Protein AF-A0A179FZ85-F1 (afdb_monomer)

Solvent-accessible surface area (backbone atoms only — not comparable to full-atom values): 11200 Å² total; per-residue (Å²): 140,85,85,83,85,78,87,80,83,86,79,84,79,81,78,81,75,78,80,78,65,62,75,48,80,59,67,32,70,83,67,52,29,78,82,39,88,80,53,52,82,44,50,29,25,47,40,88,68,80,71,27,72,67,47,74,66,53,50,49,44,67,76,33,40,83,74,75,82,53,60,44,70,66,57,93,76,51,34,76,43,81,46,59,70,52,31,30,39,33,50,55,71,56,96,89,46,74,75,75,80,48,51,29,39,39,35,32,6,55,33,68,74,47,39,64,95,34,44,34,37,33,40,30,55,61,39,36,30,59,25,28,37,23,47,86,57,55,21,27,10,37,34,32,34,39,66,55,78,60,86,66,55,50,34,36,41,30,8,59,35,60,62,40,36,43,54,67,67,49,80,46,59,39,94,58,43,60,32,66,45,62,50,96,51,100,70,28,30,17,11,32,37,42,37,25,80,116

Nearest PDB structures (foldseek):
  3rj2-assembly1_X  TM=6.319E-01  e=7.151E-01  Singapore grouper iridovirus
  2j1r-assembly1_A  TM=3.852E-01  e=6.351E-01  Streptococcus pneumoniae TIGR4
  6tr3-assembly1_A  TM=3.672E-01  e=4.193E-01  Mediterraneibacter gnavus E1
  6tr4-assembly2_B  TM=2.903E-01  e=3.510E-01  Mediterraneibacter gnavus E1

Organism: NCBI:txid1380566

Structure (mmCIF, N/CA/C/O backbone):
data_AF-A0A179FZ85-F1
#
_entry.id   AF-A0A179FZ85-F1
#
loop_
_atom_site.group_PDB
_atom_site.id
_atom_site.type_symbol
_atom_site.label_atom_id
_atom_site.label_alt_id
_atom_site.label_comp_id
_atom_site.label_asym_id
_atom_site.label_entity_id
_atom_site.label_seq_id
_atom_site.pdbx_PDB_ins_code
_atom_site.Cartn_x
_atom_site.Cartn_y
_atom_site.Cartn_z
_atom_site.occupancy
_atom_site.B_iso_or_equiv
_atom_site.auth_seq_id
_atom_site.auth_comp_id
_atom_site.auth_asym_id
_atom_site.auth_atom_id
_atom_site.pdbx_PDB_model_num
ATOM 1 N N . MET A 1 1 ? 15.371 -4.773 66.668 1.00 41.12 1 MET A N 1
ATOM 2 C CA . MET A 1 1 ? 15.028 -5.514 65.437 1.00 41.12 1 MET A CA 1
ATOM 3 C C . MET A 1 1 ? 14.069 -4.645 64.642 1.00 41.12 1 MET A C 1
ATOM 5 O O . MET A 1 1 ? 12.912 -4.543 65.017 1.00 41.12 1 MET A O 1
ATOM 9 N N . ALA A 1 2 ? 14.579 -3.919 63.648 1.00 35.16 2 ALA A N 1
ATOM 10 C CA . ALA A 1 2 ? 13.798 -3.026 62.795 1.00 35.16 2 ALA A CA 1
ATOM 11 C C . ALA A 1 2 ? 13.816 -3.613 61.380 1.00 35.16 2 ALA A C 1
ATOM 13 O O . ALA A 1 2 ? 14.887 -3.744 60.791 1.00 35.16 2 ALA A O 1
ATOM 14 N N . ASN A 1 3 ? 12.651 -4.026 60.879 1.00 38.25 3 ASN A N 1
ATOM 15 C CA . ASN A 1 3 ? 12.510 -4.578 59.536 1.00 38.25 3 ASN A CA 1
ATOM 16 C C . ASN A 1 3 ? 12.285 -3.446 58.530 1.00 38.25 3 ASN A C 1
ATOM 18 O O . ASN A 1 3 ? 11.336 -2.672 58.638 1.00 38.25 3 ASN A O 1
ATOM 22 N N . TYR A 1 4 ? 13.194 -3.378 57.561 1.00 39.53 4 TYR A N 1
ATOM 23 C CA . TYR A 1 4 ? 13.153 -2.524 56.381 1.00 39.53 4 TYR A CA 1
ATOM 24 C C . TYR A 1 4 ? 11.995 -2.945 55.459 1.00 39.53 4 TYR A C 1
ATOM 26 O O . TYR A 1 4 ? 11.977 -4.066 54.956 1.00 39.53 4 TYR A O 1
ATOM 34 N N . MET A 1 5 ? 11.050 -2.037 55.193 1.00 36.88 5 MET A N 1
ATOM 35 C CA . MET A 1 5 ? 10.133 -2.147 54.053 1.00 36.88 5 MET A CA 1
ATOM 36 C C . MET A 1 5 ? 10.845 -1.619 52.807 1.00 36.88 5 MET A C 1
ATOM 38 O O . MET A 1 5 ? 11.130 -0.424 52.705 1.00 36.88 5 MET A O 1
ATOM 42 N N . GLN A 1 6 ? 11.134 -2.507 51.857 1.00 41.22 6 GLN A N 1
ATOM 43 C CA . GLN A 1 6 ? 11.748 -2.156 50.583 1.00 41.22 6 GLN A CA 1
ATOM 44 C C . GLN A 1 6 ? 10.691 -2.153 49.471 1.00 41.22 6 GLN A C 1
ATOM 46 O O . GLN A 1 6 ? 9.958 -3.117 49.263 1.00 41.22 6 GLN A O 1
ATOM 51 N N . LYS A 1 7 ? 10.617 -0.994 48.811 1.00 45.69 7 LYS A N 1
ATOM 52 C CA . LYS A 1 7 ? 9.781 -0.619 47.667 1.00 45.69 7 LYS A CA 1
ATOM 53 C C . LYS A 1 7 ? 9.894 -1.619 46.511 1.00 45.69 7 LYS A C 1
ATOM 55 O O . LYS A 1 7 ? 11.008 -1.915 46.093 1.00 45.69 7 LYS A O 1
ATOM 60 N N . TYR A 1 8 ? 8.767 -1.967 45.893 1.00 42.72 8 TYR A N 1
ATOM 61 C CA . TYR A 1 8 ? 8.738 -2.431 44.504 1.00 42.72 8 TYR A CA 1
ATOM 62 C C . TYR A 1 8 ? 7.721 -1.603 43.722 1.00 42.72 8 TYR A C 1
ATOM 64 O O . TYR A 1 8 ? 6.512 -1.736 43.891 1.00 42.72 8 TYR A O 1
ATOM 72 N N . GLY A 1 9 ? 8.251 -0.680 42.917 1.00 36.28 9 GLY A N 1
ATOM 73 C CA . GLY A 1 9 ? 7.499 0.051 41.909 1.00 36.28 9 GLY A CA 1
ATOM 74 C C . GLY A 1 9 ? 7.186 -0.875 40.739 1.00 36.28 9 GLY A C 1
ATOM 75 O O . GLY A 1 9 ? 8.071 -1.543 40.208 1.00 36.28 9 GLY A O 1
ATOM 76 N N . LEU A 1 10 ? 5.911 -0.916 40.377 1.00 37.34 10 LEU A N 1
ATOM 77 C CA . LEU A 1 10 ? 5.365 -1.671 39.261 1.00 37.34 10 LEU A CA 1
ATOM 78 C C . LEU A 1 10 ? 5.832 -1.019 37.944 1.00 37.34 10 LEU A C 1
ATOM 80 O O . LEU A 1 10 ? 5.332 0.039 37.567 1.00 37.34 10 LEU A O 1
ATOM 84 N N . ILE A 1 11 ? 6.808 -1.613 37.253 1.00 41.78 11 ILE A N 1
ATOM 85 C CA . ILE A 1 11 ? 7.161 -1.222 35.880 1.00 41.78 11 ILE A CA 1
ATOM 86 C C . ILE A 1 11 ? 6.271 -2.037 34.941 1.00 41.78 11 ILE A C 1
ATOM 88 O O . ILE A 1 11 ? 6.479 -3.233 34.742 1.00 41.78 11 ILE A O 1
ATOM 92 N N . LEU A 1 12 ? 5.248 -1.381 34.392 1.00 36.47 12 LEU A N 1
ATOM 93 C CA . LEU A 1 12 ? 4.370 -1.927 33.364 1.00 36.47 12 LEU A CA 1
ATOM 94 C C . LEU A 1 12 ? 5.125 -1.921 32.022 1.00 36.47 12 LEU A C 1
ATOM 96 O O . LEU A 1 12 ? 5.192 -0.903 31.337 1.00 36.47 12 LEU A O 1
ATOM 100 N N . LEU A 1 13 ? 5.739 -3.048 31.663 1.00 38.44 13 LEU A N 1
ATOM 101 C CA . LEU A 1 13 ? 6.318 -3.264 30.336 1.00 38.44 13 LEU A CA 1
ATOM 102 C C . LEU A 1 13 ? 5.185 -3.541 29.338 1.00 38.44 13 LEU A C 1
ATOM 104 O O . LEU A 1 13 ? 4.667 -4.653 29.255 1.00 38.44 13 LEU A O 1
ATOM 108 N N . LEU A 1 14 ? 4.796 -2.513 28.582 1.00 37.91 14 LEU A N 1
ATOM 109 C CA . LEU A 1 14 ? 3.994 -2.647 27.365 1.00 37.91 14 LEU A CA 1
ATOM 110 C C . LEU A 1 14 ? 4.828 -3.386 26.311 1.00 37.91 14 LEU A C 1
ATOM 112 O O . LEU A 1 14 ? 5.624 -2.785 25.590 1.00 37.91 14 LEU A O 1
ATOM 116 N N . PHE A 1 15 ? 4.657 -4.704 26.229 1.00 34.84 15 PHE A N 1
ATOM 117 C CA . PHE A 1 15 ? 5.137 -5.489 25.098 1.00 34.84 15 PHE A CA 1
ATOM 118 C C . PHE A 1 15 ? 4.280 -5.151 23.874 1.00 34.84 15 PHE A C 1
ATOM 120 O O . PHE A 1 15 ? 3.217 -5.731 23.664 1.00 34.84 15 PHE A O 1
ATOM 127 N N . ILE A 1 16 ? 4.744 -4.201 23.059 1.00 40.25 16 ILE A N 1
ATOM 128 C CA . ILE A 1 16 ? 4.294 -4.080 21.670 1.00 40.25 16 ILE A CA 1
ATOM 129 C C . ILE A 1 16 ? 4.863 -5.303 20.952 1.00 40.25 16 ILE A C 1
ATOM 131 O O . ILE A 1 16 ? 6.022 -5.321 20.540 1.00 40.25 16 ILE A O 1
ATOM 135 N N . THR A 1 17 ? 4.077 -6.372 20.886 1.00 43.31 17 THR A N 1
ATOM 136 C CA . THR A 1 17 ? 4.420 -7.560 20.111 1.00 43.31 17 THR A 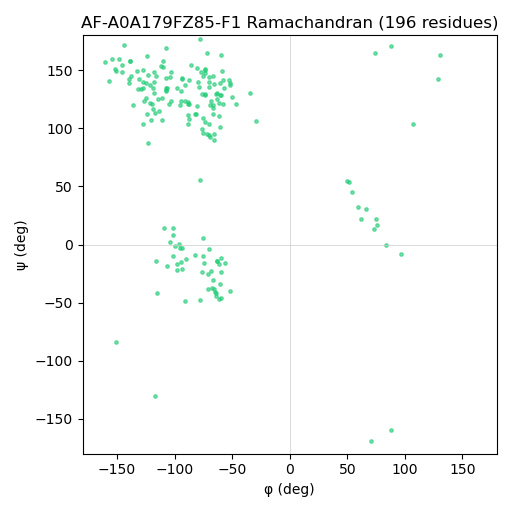CA 1
ATOM 137 C C . THR A 1 17 ? 4.286 -7.200 18.636 1.00 43.31 17 THR A C 1
ATOM 139 O O . THR A 1 17 ? 3.205 -7.211 18.057 1.00 43.31 17 THR A O 1
ATOM 142 N N . GLY A 1 18 ? 5.405 -6.820 18.018 1.00 41.16 18 GLY A N 1
ATOM 143 C CA . GLY A 1 18 ? 5.515 -6.850 16.566 1.00 41.16 18 GLY A CA 1
ATOM 144 C C . GLY A 1 18 ? 5.333 -8.297 16.123 1.00 41.16 18 GLY A C 1
ATOM 145 O O . GLY A 1 18 ? 6.163 -9.148 16.447 1.00 41.16 18 GLY A O 1
ATOM 146 N N . VAL A 1 19 ? 4.220 -8.597 15.457 1.00 46.53 19 VAL A N 1
ATOM 147 C CA . VAL A 1 19 ? 4.010 -9.908 14.842 1.00 46.53 19 VAL A CA 1
ATOM 148 C C . VAL A 1 19 ? 4.895 -9.955 13.604 1.00 46.53 19 VAL A C 1
ATOM 150 O O . VAL A 1 19 ? 4.615 -9.303 12.601 1.00 46.53 19 VAL A O 1
ATOM 153 N N . TRP A 1 20 ? 5.993 -10.697 13.695 1.00 42.66 20 TRP A N 1
ATOM 154 C CA . TRP A 1 20 ? 6.845 -10.983 12.551 1.00 42.66 20 TRP A CA 1
ATOM 155 C C . TRP A 1 20 ? 6.132 -12.026 11.690 1.00 42.66 20 TRP A C 1
ATOM 157 O O . TRP A 1 20 ? 5.984 -13.176 12.102 1.00 42.66 20 TRP A O 1
ATOM 167 N N . ALA A 1 21 ? 5.639 -11.616 10.523 1.00 47.38 21 ALA A N 1
ATOM 168 C CA . ALA A 1 21 ? 5.071 -12.542 9.552 1.00 47.38 21 ALA A CA 1
ATOM 169 C C . ALA A 1 21 ? 6.165 -13.512 9.072 1.00 47.38 21 ALA A C 1
ATOM 171 O O . ALA A 1 21 ? 7.267 -13.090 8.714 1.00 47.38 21 ALA A O 1
ATOM 172 N N . VAL A 1 22 ? 5.881 -14.815 9.090 1.00 45.59 22 VAL A N 1
ATOM 173 C CA . VAL A 1 22 ? 6.809 -15.836 8.593 1.00 45.59 22 VAL A CA 1
ATOM 174 C C . VAL A 1 22 ? 6.684 -15.888 7.071 1.00 45.59 22 VAL A C 1
ATOM 176 O O . VAL A 1 22 ? 5.614 -16.171 6.535 1.00 45.59 22 VAL A O 1
ATOM 179 N N . ALA A 1 23 ? 7.780 -15.607 6.364 1.00 46.56 23 ALA A N 1
ATOM 180 C CA . ALA A 1 23 ? 7.828 -15.724 4.911 1.00 46.56 23 ALA A CA 1
ATOM 181 C C . ALA A 1 23 ? 7.705 -17.200 4.502 1.00 46.56 23 ALA A C 1
ATOM 183 O O . ALA A 1 23 ? 8.559 -18.019 4.841 1.00 46.56 23 ALA A O 1
ATOM 184 N N . VAL A 1 24 ? 6.641 -17.542 3.776 1.00 48.56 24 VAL A N 1
ATOM 185 C CA . VAL A 1 24 ? 6.437 -18.867 3.181 1.00 48.56 24 VAL A CA 1
ATOM 186 C C . VAL A 1 24 ? 6.242 -18.659 1.692 1.00 48.56 24 VAL A C 1
ATOM 188 O O . VAL A 1 24 ? 5.224 -18.115 1.278 1.00 48.56 24 VAL A O 1
ATOM 191 N N . THR A 1 25 ? 7.197 -19.111 0.882 1.00 51.94 25 THR A N 1
ATOM 192 C CA . THR A 1 25 ? 7.094 -19.024 -0.576 1.00 51.94 25 THR A CA 1
ATOM 193 C C . THR A 1 25 ? 5.960 -19.925 -1.073 1.00 51.94 25 THR A C 1
ATOM 195 O O . THR A 1 25 ? 6.049 -21.148 -0.987 1.00 51.94 25 THR A O 1
ATOM 198 N N . ILE A 1 26 ? 4.890 -19.319 -1.588 1.00 52.78 26 ILE A N 1
ATOM 199 C CA . ILE A 1 26 ? 3.778 -19.995 -2.273 1.00 52.78 26 ILE A CA 1
ATOM 200 C C . ILE A 1 26 ? 3.948 -19.761 -3.779 1.00 52.78 26 ILE A C 1
ATOM 202 O O . ILE A 1 26 ? 4.378 -18.669 -4.160 1.00 52.78 26 ILE A O 1
ATOM 206 N N . PRO A 1 27 ? 3.610 -20.722 -4.654 1.00 51.94 27 PRO A N 1
ATOM 207 C CA . PRO A 1 27 ? 3.606 -20.475 -6.090 1.00 51.94 27 PRO A CA 1
ATOM 208 C C . PRO A 1 27 ? 2.618 -19.357 -6.489 1.00 51.94 27 PRO A C 1
ATOM 210 O O . PRO A 1 27 ? 1.497 -19.255 -5.988 1.00 51.94 27 PRO A O 1
ATOM 213 N N . SER A 1 28 ? 3.053 -18.505 -7.419 1.00 52.53 28 SER A N 1
ATOM 214 C CA . SER A 1 28 ? 2.382 -17.268 -7.859 1.00 52.53 28 SER A CA 1
ATOM 215 C C . SER A 1 28 ? 0.976 -17.468 -8.444 1.00 52.53 28 SER A C 1
ATOM 217 O O . SER A 1 28 ? 0.139 -16.565 -8.397 1.00 52.53 28 SER A O 1
ATOM 219 N N . ASN A 1 29 ? 0.681 -18.664 -8.951 1.00 52.03 29 ASN A N 1
ATOM 220 C CA . ASN A 1 29 ? -0.636 -19.047 -9.459 1.00 52.03 29 ASN A CA 1
ATOM 221 C C . ASN A 1 29 ? -1.692 -19.221 -8.348 1.00 52.03 29 ASN A C 1
ATOM 223 O O . ASN A 1 29 ? -2.881 -19.053 -8.611 1.00 52.03 29 ASN A O 1
ATOM 227 N N . GLU A 1 30 ? -1.297 -19.523 -7.108 1.00 50.47 30 GLU A N 1
ATOM 228 C CA . GLU A 1 30 ? -2.241 -19.698 -5.993 1.00 50.47 30 GLU A CA 1
ATOM 229 C C . GLU A 1 30 ? -2.785 -18.368 -5.454 1.00 50.47 30 GLU A C 1
ATOM 231 O O . GLU A 1 30 ? -3.894 -18.331 -4.910 1.00 50.47 30 GLU A O 1
ATOM 236 N N . VAL A 1 31 ? -2.032 -17.286 -5.670 1.00 53.06 31 VAL A N 1
ATOM 237 C CA . VAL A 1 31 ? -2.363 -15.896 -5.314 1.00 53.06 31 VAL A CA 1
ATOM 238 C C . VAL A 1 31 ? -2.793 -15.053 -6.521 1.00 53.06 31 VAL A C 1
ATOM 240 O O . VAL A 1 31 ? -3.109 -13.874 -6.372 1.00 53.06 31 VAL A O 1
ATOM 243 N N . GLY A 1 32 ? -2.858 -15.652 -7.716 1.00 56.09 32 GLY A N 1
ATOM 244 C CA . GLY A 1 32 ? -3.381 -14.975 -8.901 1.00 56.09 32 GLY A CA 1
ATOM 245 C C . GLY A 1 32 ? -2.463 -13.945 -9.536 1.00 56.09 32 GLY A C 1
ATOM 246 O O . GLY A 1 32 ? -2.947 -13.030 -10.207 1.00 56.09 32 GLY A O 1
ATOM 247 N N . LEU A 1 33 ? -1.164 -14.065 -9.267 1.00 61.09 33 LEU A N 1
ATOM 248 C CA . LEU A 1 33 ? -0.128 -13.175 -9.775 1.00 61.09 33 LEU A CA 1
ATOM 249 C C . LEU A 1 33 ? 0.316 -13.531 -11.192 1.00 61.09 33 LEU A C 1
ATOM 251 O O . LEU A 1 33 ? 0.997 -12.738 -11.823 1.00 61.09 33 LEU A O 1
ATOM 255 N N . ASP A 1 34 ? -0.123 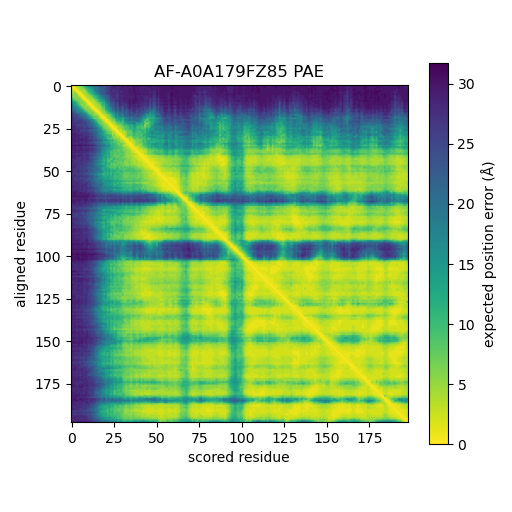-14.676 -11.717 1.00 56.47 34 ASP A N 1
ATOM 256 C CA . ASP A 1 34 ? 0.056 -15.106 -13.111 1.00 56.47 34 ASP A CA 1
ATOM 257 C C . ASP A 1 34 ? -0.503 -14.101 -14.133 1.00 56.47 34 ASP A C 1
ATOM 259 O O . ASP A 1 34 ? -0.188 -14.155 -15.320 1.00 56.47 34 ASP A O 1
ATOM 263 N N . LYS A 1 35 ? -1.347 -13.175 -13.669 1.00 55.94 35 LYS A N 1
ATOM 264 C CA . LYS A 1 35 ? -1.922 -12.087 -14.462 1.00 55.94 35 LYS A CA 1
ATOM 265 C C . LYS A 1 35 ? -1.156 -10.768 -14.330 1.00 55.9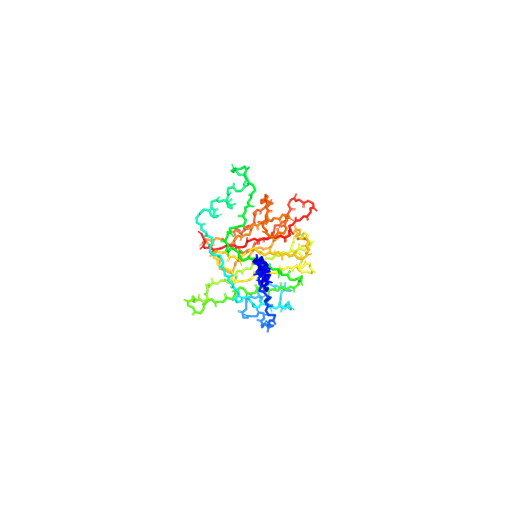4 35 LYS A C 1
ATOM 267 O O . LYS A 1 35 ? -1.563 -9.789 -14.955 1.00 55.94 35 LYS A O 1
ATOM 272 N N . PHE A 1 36 ? -0.077 -10.739 -13.545 1.00 62.81 36 PHE A N 1
ATOM 273 C CA . PHE A 1 36 ? 0.750 -9.564 -13.268 1.00 62.81 36 PHE A CA 1
ATOM 274 C C . PHE A 1 36 ? 2.208 -9.847 -13.642 1.00 62.81 36 PHE A C 1
ATOM 276 O O . PHE A 1 36 ? 2.990 -10.254 -12.778 1.00 62.81 36 PHE A O 1
ATOM 283 N N . PRO A 1 37 ? 2.572 -9.600 -14.918 1.00 61.22 37 PRO A N 1
ATOM 284 C CA . PRO A 1 37 ? 3.911 -9.858 -15.426 1.00 61.22 37 PRO A CA 1
ATOM 285 C C . PRO A 1 37 ? 4.983 -9.255 -14.519 1.00 61.22 37 PRO A C 1
ATOM 287 O O . PRO A 1 37 ? 4.938 -8.070 -14.201 1.00 61.22 37 PRO A O 1
ATOM 290 N N . GLY A 1 38 ? 5.943 -10.075 -14.107 1.00 66.75 38 GLY A N 1
ATOM 291 C CA . GLY A 1 38 ? 7.088 -9.711 -13.278 1.00 66.75 38 GLY A CA 1
ATOM 292 C C . GLY A 1 38 ? 6.844 -9.686 -11.765 1.00 66.75 38 GLY A C 1
ATOM 293 O O . GLY A 1 38 ? 7.790 -9.448 -11.015 1.00 66.75 38 GLY A O 1
ATOM 294 N N . MET A 1 39 ? 5.628 -9.980 -11.291 1.00 69.94 39 MET A N 1
ATOM 295 C CA . MET A 1 39 ? 5.376 -10.251 -9.867 1.00 69.94 39 MET A CA 1
ATOM 296 C C . MET A 1 39 ? 5.510 -11.739 -9.516 1.00 69.94 39 MET A C 1
ATOM 298 O O . MET A 1 39 ? 5.572 -12.090 -8.339 1.00 69.94 39 MET A O 1
ATOM 302 N N . GLU A 1 40 ? 5.582 -12.630 -10.508 1.00 70.38 40 GLU A N 1
ATOM 303 C CA . GLU A 1 40 ? 5.537 -14.081 -10.300 1.00 70.38 40 GLU A CA 1
ATOM 304 C C . GLU A 1 40 ? 6.779 -14.634 -9.596 1.00 70.38 40 GLU A C 1
ATOM 306 O O . GLU A 1 40 ? 6.720 -15.714 -9.011 1.00 70.38 40 GLU A O 1
ATOM 311 N N . SER A 1 41 ? 7.900 -13.913 -9.662 1.00 70.62 41 SER A N 1
ATOM 312 C CA . SER A 1 41 ? 9.170 -14.297 -9.041 1.00 70.62 41 SER A CA 1
ATOM 313 C C . SER A 1 41 ? 9.377 -13.715 -7.643 1.00 70.62 41 SER A C 1
ATOM 315 O O . SER A 1 41 ? 10.414 -13.974 -7.031 1.00 70.62 41 SER A O 1
ATOM 317 N N . LEU A 1 42 ? 8.450 -12.890 -7.147 1.00 74.25 42 LEU A N 1
ATOM 318 C CA . LEU A 1 42 ? 8.616 -12.235 -5.855 1.00 74.25 42 LEU A CA 1
ATOM 319 C C . LEU A 1 42 ? 8.275 -13.195 -4.703 1.00 74.25 42 LEU A C 1
ATOM 321 O O . LEU A 1 42 ? 7.301 -13.947 -4.791 1.00 74.25 42 LEU A O 1
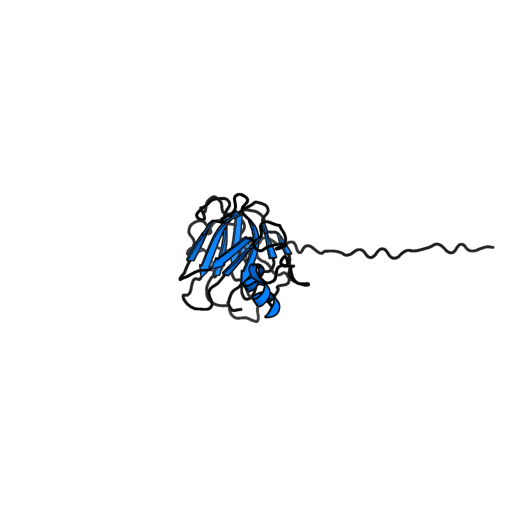ATO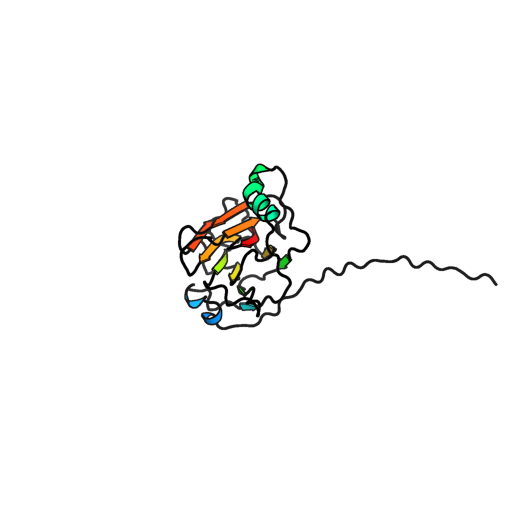M 325 N N . PRO A 1 43 ? 9.045 -13.171 -3.602 1.00 80.81 43 PRO A N 1
ATOM 326 C CA . PRO A 1 43 ? 8.717 -13.929 -2.404 1.00 80.81 43 PRO A CA 1
ATOM 327 C C . PRO A 1 43 ? 7.352 -13.511 -1.845 1.00 80.81 43 PRO A C 1
ATOM 329 O O . PRO A 1 43 ? 7.085 -12.331 -1.605 1.00 80.81 43 PRO A O 1
ATOM 332 N N . VAL A 1 44 ? 6.502 -14.509 -1.607 1.00 80.38 44 VAL A N 1
ATOM 333 C CA . VAL A 1 44 ? 5.214 -14.341 -0.931 1.00 80.38 44 VAL A CA 1
ATOM 334 C C . VAL A 1 44 ? 5.400 -14.555 0.573 1.00 80.38 44 VAL A C 1
ATOM 336 O O . VAL A 1 44 ? 6.106 -15.464 1.007 1.00 80.38 44 VAL A O 1
ATOM 339 N N . ILE A 1 45 ? 4.768 -13.706 1.376 1.00 82.00 45 ILE A N 1
ATOM 340 C CA . ILE A 1 45 ? 4.716 -13.767 2.834 1.00 82.00 45 ILE A CA 1
ATOM 341 C C . ILE A 1 45 ? 3.249 -13.906 3.225 1.00 82.00 45 ILE A C 1
ATOM 343 O O . ILE A 1 45 ? 2.447 -13.029 2.911 1.00 82.00 45 ILE A O 1
ATOM 347 N N . LYS A 1 46 ? 2.897 -14.984 3.931 1.00 81.88 46 LYS A N 1
ATOM 348 C CA . LYS A 1 46 ? 1.555 -15.131 4.504 1.00 81.88 46 LYS A CA 1
ATOM 349 C C . LYS A 1 46 ? 1.435 -14.303 5.776 1.00 81.88 46 LYS A C 1
ATOM 351 O O . LYS A 1 46 ? 2.324 -14.336 6.627 1.00 81.88 46 LYS A O 1
ATOM 356 N N . TYR A 1 47 ? 0.323 -13.594 5.917 1.00 80.75 47 TYR A N 1
ATOM 357 C CA . TYR A 1 47 ? -0.011 -12.859 7.127 1.00 80.75 47 TYR A CA 1
ATOM 358 C C . TYR A 1 47 ? -1.196 -13.496 7.851 1.00 80.75 47 TYR A C 1
ATOM 360 O O . TYR A 1 47 ? -2.348 -13.341 7.452 1.00 80.75 47 TYR A O 1
ATOM 368 N N . ASP A 1 48 ? -0.895 -14.149 8.970 1.00 77.94 48 ASP A N 1
ATOM 369 C CA . ASP A 1 48 ? -1.887 -14.755 9.869 1.00 77.94 48 ASP A CA 1
ATOM 370 C C . ASP A 1 48 ? -2.149 -13.886 11.117 1.00 77.94 48 ASP A C 1
ATOM 372 O O . ASP A 1 48 ? -2.698 -14.346 12.117 1.00 77.94 48 ASP A O 1
ATOM 376 N N . GLY A 1 49 ? -1.700 -12.628 11.091 1.00 75.50 49 GLY A N 1
ATOM 377 C CA . GLY A 1 49 ? -1.862 -11.693 12.200 1.00 75.50 49 GLY A CA 1
ATOM 378 C C . GLY A 1 49 ? -3.273 -11.095 12.300 1.00 75.50 49 GLY A C 1
ATOM 379 O O . GLY A 1 49 ? -4.140 -11.365 11.461 1.00 75.50 49 GLY A O 1
ATOM 380 N N . PRO A 1 50 ? -3.520 -10.268 13.334 1.00 76.19 50 PRO A N 1
ATOM 381 C CA . PRO A 1 50 ? -4.803 -9.598 13.510 1.00 76.19 50 PRO A CA 1
ATOM 382 C C . PRO A 1 50 ? -5.135 -8.741 12.289 1.00 76.19 50 PRO A C 1
ATOM 384 O O . PRO A 1 50 ? -4.259 -8.090 11.731 1.00 76.19 50 PRO A O 1
ATOM 387 N N . ARG A 1 51 ? -6.408 -8.721 11.895 1.00 74.75 51 ARG A N 1
ATOM 388 C CA . ARG A 1 51 ? -6.921 -7.853 10.828 1.00 74.75 51 ARG A CA 1
ATOM 389 C C . ARG A 1 51 ? -7.808 -6.775 11.425 1.00 74.75 51 ARG A C 1
ATOM 391 O O . ARG A 1 51 ? -8.345 -6.944 12.518 1.00 74.75 51 ARG A O 1
ATOM 398 N N . TYR A 1 52 ? -7.961 -5.686 10.686 1.00 80.19 52 TYR A N 1
ATOM 399 C CA . TYR A 1 52 ? -8.853 -4.597 11.049 1.00 80.19 52 TYR A CA 1
ATOM 400 C C . TYR A 1 52 ? -9.879 -4.391 9.948 1.00 80.19 52 TYR A C 1
ATOM 402 O O . TYR A 1 52 ? -9.507 -4.166 8.796 1.00 80.19 52 TYR A O 1
ATOM 410 N N . GLU A 1 53 ? -11.147 -4.507 10.322 1.00 83.50 53 GLU A N 1
ATOM 411 C CA . GLU A 1 53 ? -12.275 -4.150 9.476 1.00 83.50 53 GLU A CA 1
ATOM 412 C C . GLU A 1 53 ? -12.593 -2.674 9.703 1.00 83.50 53 GLU A C 1
ATOM 414 O O . GLU A 1 53 ? -12.802 -2.262 10.843 1.00 83.50 53 GLU A O 1
ATOM 419 N N . LEU A 1 54 ? -12.575 -1.881 8.630 1.00 82.19 54 LEU A N 1
ATOM 420 C CA . LEU A 1 54 ? -12.862 -0.450 8.714 1.00 82.19 54 LEU A CA 1
ATOM 421 C C . LEU A 1 54 ? -14.306 -0.225 9.177 1.00 82.19 54 LEU A C 1
ATOM 423 O O . LEU A 1 54 ? -15.250 -0.715 8.553 1.00 82.19 54 LEU A O 1
ATOM 427 N N . THR A 1 55 ? -14.467 0.550 10.246 1.00 84.56 55 THR A N 1
ATOM 428 C CA . THR A 1 55 ? -15.773 1.018 10.724 1.00 84.56 55 THR A CA 1
ATOM 429 C C . THR A 1 55 ? -16.345 2.084 9.787 1.00 84.56 55 THR A C 1
ATOM 431 O O . THR A 1 55 ? -15.630 2.642 8.954 1.00 84.56 55 THR A O 1
ATOM 434 N N . GLU A 1 56 ? -17.638 2.394 9.897 1.00 82.44 56 GLU A N 1
ATOM 435 C CA . GLU A 1 56 ? -18.244 3.477 9.106 1.00 82.44 56 GLU A CA 1
ATOM 436 C C . GLU A 1 56 ? -17.596 4.834 9.406 1.00 82.44 56 GLU A C 1
ATOM 438 O O . GLU A 1 56 ? -17.418 5.655 8.507 1.00 82.44 56 GLU A O 1
ATOM 443 N N . GLU A 1 57 ? -17.177 5.048 10.653 1.00 81.75 57 GLU A N 1
ATOM 444 C CA . GLU A 1 57 ? -16.427 6.223 11.075 1.00 81.75 57 GLU A CA 1
ATOM 445 C C . GLU A 1 57 ? -15.056 6.287 10.393 1.00 81.75 57 GLU A C 1
ATOM 447 O O . GLU A 1 57 ? -14.693 7.340 9.868 1.00 81.75 57 GLU A O 1
ATOM 452 N N . ASP A 1 58 ? -14.330 5.167 10.315 1.00 83.69 58 ASP A N 1
ATOM 453 C CA . ASP A 1 58 ? -13.035 5.117 9.624 1.00 83.69 58 ASP A CA 1
ATOM 454 C C . ASP A 1 58 ? -13.190 5.392 8.132 1.00 83.69 58 ASP A C 1
ATOM 456 O O . ASP A 1 58 ? -12.398 6.125 7.545 1.00 83.69 58 ASP A O 1
ATOM 460 N N . LYS A 1 59 ? -14.223 4.820 7.505 1.00 78.56 59 LYS A N 1
ATOM 461 C CA . LYS A 1 59 ? -14.531 5.056 6.089 1.00 78.56 59 LYS A CA 1
ATOM 462 C C . LYS A 1 59 ? -14.844 6.526 5.849 1.00 78.56 59 LYS A C 1
ATOM 464 O O . LYS A 1 59 ? -14.306 7.125 4.918 1.00 78.56 59 LYS A O 1
ATOM 469 N N . ALA A 1 60 ? -15.688 7.114 6.695 1.00 77.56 60 ALA A N 1
ATOM 470 C CA . ALA A 1 60 ? -16.020 8.526 6.621 1.00 77.56 60 ALA A CA 1
ATOM 471 C C . ALA A 1 60 ? -14.762 9.385 6.792 1.00 77.56 60 ALA A C 1
ATOM 473 O O . ALA A 1 60 ? -14.539 10.286 5.991 1.00 77.56 60 ALA A O 1
ATOM 474 N N . GLU A 1 61 ? -13.902 9.093 7.766 1.00 76.88 61 GLU A N 1
ATOM 475 C CA . GLU A 1 61 ? -12.666 9.844 7.982 1.00 76.88 61 GLU A CA 1
ATOM 476 C C . GLU A 1 61 ? -11.664 9.649 6.834 1.00 76.88 61 GLU A C 1
ATOM 478 O O . GLU A 1 61 ? -11.064 10.627 6.404 1.00 76.88 61 GLU A O 1
ATOM 483 N N . LEU A 1 62 ? -11.537 8.461 6.238 1.00 77.50 62 LEU A N 1
ATOM 484 C CA . LEU A 1 62 ? -10.704 8.246 5.046 1.00 77.50 62 LEU A CA 1
ATOM 485 C C . LEU A 1 62 ? -11.229 9.022 3.829 1.00 77.50 62 LEU A C 1
ATOM 487 O O . LEU A 1 62 ? -10.451 9.648 3.105 1.00 77.50 62 LEU A O 1
ATOM 491 N N . LEU A 1 63 ? -12.546 9.064 3.618 1.00 68.94 63 LEU A N 1
ATOM 492 C CA . LEU A 1 63 ? -13.164 9.891 2.575 1.00 68.94 63 LEU A CA 1
ATOM 493 C C . LEU A 1 63 ? -12.976 11.393 2.862 1.00 68.94 63 LEU A C 1
ATOM 495 O O . LEU A 1 63 ? -12.701 12.174 1.947 1.00 68.94 63 LEU A O 1
ATOM 499 N N . HIS A 1 64 ? -13.060 11.784 4.135 1.00 63.88 64 HIS A N 1
ATOM 500 C CA . HIS A 1 64 ? -13.065 13.165 4.615 1.00 63.88 64 HIS A CA 1
ATOM 501 C C . HIS A 1 64 ? -11.735 13.667 5.188 1.00 63.88 64 HIS A C 1
ATOM 503 O O . HIS A 1 64 ? -11.701 14.791 5.688 1.00 63.88 64 HIS A O 1
ATOM 509 N N . ALA A 1 65 ? -10.629 12.926 5.078 1.00 54.50 65 ALA A N 1
ATOM 510 C CA . ALA A 1 65 ? -9.330 13.300 5.657 1.00 54.50 65 ALA A CA 1
ATOM 511 C C . ALA A 1 65 ? -8.786 14.640 5.117 1.00 54.50 65 ALA A C 1
ATOM 513 O O . ALA A 1 65 ? -7.856 15.209 5.675 1.00 54.50 65 ALA A O 1
ATOM 514 N N . HIS A 1 66 ? -9.384 15.177 4.048 1.00 47.69 66 HIS A N 1
ATOM 515 C CA . HIS A 1 66 ? -9.135 16.539 3.571 1.00 47.69 66 HIS A CA 1
ATOM 516 C C . HIS A 1 66 ? -10.104 17.608 4.113 1.00 47.69 66 HIS A C 1
ATOM 518 O O . HIS A 1 66 ? -9.765 18.788 4.077 1.00 47.69 66 HIS A O 1
ATOM 524 N N . SER A 1 67 ? -11.300 17.244 4.586 1.00 43.94 67 SER A N 1
ATOM 525 C CA . SER A 1 67 ? -12.399 18.174 4.888 1.00 43.94 67 SER A CA 1
ATOM 526 C C . SER A 1 67 ? -12.674 18.428 6.375 1.00 43.94 67 SER A C 1
ATOM 528 O O . SER A 1 67 ? -13.307 19.434 6.681 1.00 43.94 67 SER A O 1
ATOM 530 N N . THR A 1 68 ? -12.226 17.578 7.309 1.00 43.47 68 THR A N 1
ATOM 531 C CA . THR A 1 68 ? -12.497 17.754 8.760 1.00 43.47 68 THR A CA 1
ATOM 532 C C . THR A 1 68 ? -11.389 18.479 9.534 1.00 43.47 68 THR A C 1
ATOM 534 O O . THR A 1 68 ? -11.559 18.771 10.716 1.00 43.47 68 THR A O 1
ATOM 537 N N . GLY A 1 69 ? -10.277 18.834 8.879 1.00 45.50 69 GLY A N 1
ATOM 538 C CA . GLY A 1 69 ? -9.239 19.708 9.444 1.00 45.50 69 GLY A CA 1
ATOM 539 C C . GLY A 1 69 ? -8.356 19.076 10.527 1.00 45.50 69 GLY A C 1
ATOM 540 O O . GLY A 1 69 ? -7.637 19.802 11.213 1.00 45.50 69 GLY A O 1
ATOM 541 N N . GLY A 1 70 ? -8.395 17.750 10.690 1.00 58.53 70 GLY A N 1
ATOM 542 C CA . GLY A 1 70 ? -7.526 17.009 11.603 1.00 58.53 70 GLY A CA 1
ATOM 543 C C . GLY A 1 70 ? -6.719 15.924 10.879 1.00 58.53 70 GLY A C 1
ATOM 544 O O . GLY A 1 70 ? -7.241 15.325 9.940 1.00 58.53 70 GLY A O 1
ATOM 545 N N . PRO A 1 71 ? -5.472 15.649 11.308 1.00 71.50 71 PRO A N 1
ATOM 546 C CA . PRO A 1 71 ? -4.677 14.563 10.750 1.00 71.50 71 PRO A CA 1
ATOM 547 C C . PRO A 1 71 ? -5.322 13.215 11.073 1.00 71.50 71 PRO A C 1
ATOM 549 O O . PRO A 1 71 ? -5.714 12.990 12.223 1.00 71.50 71 PRO A O 1
ATOM 552 N N . TRP A 1 72 ? -5.348 12.311 10.092 1.00 81.56 72 TRP A N 1
ATOM 553 C CA . TRP A 1 72 ? -5.809 10.940 10.290 1.00 81.56 72 TRP A CA 1
ATOM 554 C C . TRP A 1 72 ? -4.999 10.262 11.399 1.00 81.56 72 TRP A C 1
ATOM 556 O O . TRP A 1 72 ? -3.759 10.349 11.456 1.00 81.56 72 TRP A O 1
ATOM 566 N N . LYS A 1 73 ? -5.717 9.580 12.294 1.00 80.56 73 LYS A N 1
ATOM 567 C CA . LYS A 1 73 ? -5.129 8.789 13.375 1.00 80.56 73 LYS A CA 1
ATOM 568 C C . LYS A 1 73 ? -5.536 7.340 13.214 1.00 80.56 73 LYS A C 1
ATOM 570 O O . LYS A 1 73 ? -6.699 7.001 13.368 1.00 80.56 73 LYS A O 1
ATOM 575 N N . MET A 1 74 ? -4.535 6.491 12.999 1.00 83.00 74 MET A N 1
ATOM 576 C CA . MET A 1 74 ? -4.712 5.045 12.959 1.00 83.00 74 MET A CA 1
ATOM 577 C C . MET A 1 74 ? -5.563 4.557 14.156 1.00 83.00 74 MET A C 1
ATOM 579 O O . MET A 1 74 ? -5.156 4.784 15.305 1.00 83.00 74 MET A O 1
ATOM 583 N N . PRO A 1 75 ? -6.709 3.895 13.908 1.00 83.69 75 PRO A N 1
ATOM 584 C CA . PRO A 1 75 ? -7.605 3.430 14.956 1.00 83.69 75 PRO A CA 1
ATOM 585 C C . PRO A 1 75 ? -6.930 2.478 15.938 1.00 83.69 75 PRO A C 1
ATOM 587 O O . PRO A 1 75 ? -6.036 1.697 15.588 1.00 83.69 75 PRO A O 1
ATOM 590 N N . ALA A 1 76 ? -7.398 2.501 17.186 1.00 80.75 76 ALA A N 1
ATOM 591 C CA . ALA A 1 76 ? -6.957 1.541 18.186 1.00 80.75 76 ALA A CA 1
ATOM 592 C C . ALA A 1 76 ? -7.333 0.118 17.737 1.00 80.75 76 ALA A C 1
ATOM 594 O O . ALA A 1 76 ? -8.500 -0.183 17.510 1.00 80.75 76 ALA A O 1
ATOM 595 N N . GLY A 1 77 ? -6.333 -0.756 17.612 1.00 80.62 77 GLY A N 1
ATOM 596 C CA . GLY A 1 77 ? -6.520 -2.134 17.147 1.00 80.62 77 GLY A CA 1
ATOM 597 C C . GLY A 1 77 ? -6.245 -2.348 15.659 1.00 80.62 77 GLY A C 1
ATOM 598 O O . GLY A 1 77 ? -6.161 -3.501 15.241 1.00 80.62 77 GLY A O 1
ATOM 599 N N . MET A 1 78 ? -6.021 -1.291 14.868 1.00 86.94 78 MET A N 1
ATOM 600 C CA . MET A 1 78 ? -5.515 -1.469 13.508 1.00 86.94 78 MET A CA 1
ATOM 601 C C . MET A 1 78 ? -4.067 -1.989 13.558 1.00 86.94 78 MET A C 1
ATOM 603 O O . MET A 1 78 ? -3.212 -1.358 14.191 1.00 86.94 78 MET A O 1
ATOM 607 N N . PRO A 1 79 ? -3.758 -3.134 12.922 1.00 88.12 79 PRO A N 1
ATOM 608 C CA . PRO A 1 79 ? -2.416 -3.690 12.934 1.00 88.12 79 PRO A CA 1
ATOM 609 C C . PRO A 1 79 ? -1.482 -2.810 12.104 1.00 88.12 79 PRO A C 1
ATOM 611 O O . PRO A 1 79 ? -1.829 -2.342 11.017 1.00 88.12 79 PRO A O 1
ATOM 614 N N . HIS A 1 80 ? -0.270 -2.629 12.616 1.00 91.25 80 HIS A N 1
ATOM 615 C CA . HIS A 1 80 ? 0.835 -2.074 11.854 1.00 91.25 80 HIS A CA 1
ATOM 616 C C . HIS A 1 80 ? 1.663 -3.223 11.279 1.00 91.25 80 HIS A C 1
ATOM 618 O O . HIS A 1 80 ? 2.186 -4.044 12.035 1.00 91.25 80 HIS A O 1
ATOM 624 N N . ILE A 1 81 ? 1.773 -3.275 9.955 1.00 89.69 81 ILE A N 1
ATOM 625 C CA . ILE A 1 81 ? 2.460 -4.340 9.231 1.00 89.69 81 ILE A CA 1
ATOM 626 C C . ILE A 1 81 ? 3.647 -3.722 8.498 1.00 89.69 81 ILE A C 1
ATOM 628 O O . ILE A 1 81 ? 3.483 -2.918 7.583 1.00 89.69 81 ILE A O 1
ATOM 632 N N . GLU A 1 82 ? 4.857 -4.088 8.908 1.00 90.00 82 GLU A N 1
ATOM 633 C CA . GLU A 1 82 ? 6.075 -3.679 8.214 1.00 90.00 82 GLU A CA 1
ATOM 634 C C . GLU A 1 82 ? 6.395 -4.690 7.118 1.00 90.00 82 GLU A C 1
ATOM 636 O O . GLU A 1 82 ? 6.583 -5.877 7.390 1.00 90.00 82 GLU A O 1
ATOM 641 N N . LEU A 1 83 ? 6.461 -4.217 5.875 1.00 85.06 83 LEU A N 1
ATOM 642 C CA . LEU A 1 83 ? 6.766 -5.055 4.726 1.00 85.06 83 LEU A CA 1
ATOM 643 C C . LEU A 1 83 ? 8.140 -4.688 4.169 1.00 85.06 83 LEU A C 1
ATOM 645 O O . LEU A 1 83 ? 8.438 -3.525 3.878 1.00 85.06 83 LEU A O 1
ATOM 649 N N . GLN A 1 84 ? 8.996 -5.698 4.041 1.00 79.81 84 GLN A N 1
ATOM 650 C CA . GLN A 1 84 ? 10.313 -5.532 3.440 1.00 79.81 84 GLN A CA 1
ATOM 651 C C . GLN A 1 84 ? 10.195 -5.359 1.923 1.00 79.81 84 GLN A C 1
ATOM 653 O O . GLN A 1 84 ? 9.329 -5.967 1.291 1.00 79.81 84 GLN A O 1
ATOM 658 N N . ALA A 1 85 ? 11.109 -4.571 1.351 1.00 78.69 85 ALA A N 1
ATOM 659 C CA . ALA A 1 85 ? 11.178 -4.340 -0.089 1.00 78.69 85 ALA A CA 1
ATOM 660 C C . ALA A 1 85 ? 11.199 -5.654 -0.892 1.00 78.69 85 ALA A C 1
ATOM 662 O O . ALA A 1 85 ? 11.888 -6.600 -0.510 1.00 78.69 85 ALA A O 1
ATOM 663 N N . GLY A 1 86 ? 10.475 -5.690 -2.011 1.00 79.19 86 GLY A N 1
ATOM 664 C CA . GLY A 1 86 ? 10.447 -6.814 -2.944 1.00 79.19 86 GLY A CA 1
ATOM 665 C C . GLY A 1 86 ? 9.622 -8.017 -2.481 1.00 79.19 86 GLY A C 1
ATOM 666 O O . GLY A 1 86 ? 9.796 -9.099 -3.030 1.00 79.19 86 GLY A O 1
ATOM 667 N N . ASN A 1 87 ? 8.743 -7.859 -1.486 1.00 82.81 87 ASN A N 1
ATOM 668 C CA . ASN A 1 87 ? 7.873 -8.938 -1.011 1.00 82.81 87 ASN A CA 1
ATOM 669 C C . ASN A 1 87 ? 6.407 -8.701 -1.376 1.00 82.81 87 ASN A C 1
ATOM 671 O O . ASN A 1 87 ? 5.933 -7.563 -1.465 1.00 82.81 87 ASN A O 1
ATOM 675 N N . ILE A 1 88 ? 5.683 -9.808 -1.513 1.00 82.62 88 ILE A N 1
ATOM 676 C CA . ILE A 1 88 ? 4.231 -9.835 -1.643 1.00 82.62 88 ILE A CA 1
ATOM 677 C C . ILE A 1 88 ? 3.645 -10.307 -0.322 1.00 82.62 88 ILE A C 1
ATOM 679 O O . ILE A 1 88 ? 3.929 -11.410 0.129 1.00 82.62 88 ILE A O 1
ATOM 683 N N . LEU A 1 89 ? 2.805 -9.488 0.291 1.00 86.00 89 LEU A N 1
ATOM 684 C CA . LEU A 1 89 ? 2.033 -9.854 1.463 1.00 86.00 89 LEU A CA 1
ATOM 685 C C . LEU A 1 89 ? 0.707 -10.471 1.024 1.00 86.00 89 LEU A C 1
ATOM 687 O O . LEU A 1 89 ? -0.170 -9.784 0.502 1.00 86.00 89 LEU A O 1
ATOM 691 N N . ASP A 1 90 ? 0.544 -11.764 1.259 1.00 84.38 90 ASP A N 1
ATOM 692 C CA . ASP A 1 90 ? -0.751 -12.418 1.164 1.00 84.38 90 ASP A CA 1
ATOM 693 C C . ASP A 1 90 ? -1.455 -12.302 2.510 1.00 84.38 90 ASP A C 1
ATOM 695 O O . ASP A 1 90 ? -1.077 -12.956 3.485 1.00 84.38 90 ASP A O 1
ATOM 699 N N . LEU A 1 91 ? -2.491 -11.462 2.564 1.00 78.44 91 LEU A N 1
ATOM 700 C CA . LEU A 1 91 ? -3.300 -11.327 3.769 1.00 78.44 91 LEU A CA 1
ATOM 701 C C . LEU A 1 91 ? -4.155 -12.560 4.045 1.00 78.44 91 LEU A C 1
ATOM 703 O O . LEU A 1 91 ? -4.781 -12.595 5.090 1.00 78.44 91 LEU A O 1
ATOM 707 N N . GLY A 1 92 ? -4.161 -13.574 3.176 1.00 65.25 92 GLY A N 1
ATOM 708 C CA . GLY A 1 92 ? -4.698 -14.899 3.457 1.00 65.25 92 GLY A CA 1
ATOM 709 C C . GLY A 1 92 ? -6.227 -14.990 3.484 1.00 65.25 92 GLY A C 1
ATOM 710 O O . GLY A 1 92 ? -6.966 -14.007 3.608 1.00 65.25 92 GLY A O 1
ATOM 711 N N . VAL A 1 93 ? -6.714 -16.229 3.425 1.00 55.06 93 VAL A N 1
ATOM 712 C CA . VAL A 1 93 ? -8.138 -16.593 3.468 1.00 55.06 93 VAL A CA 1
ATOM 713 C C . VAL A 1 93 ? -8.509 -16.916 4.915 1.00 55.06 93 VAL A C 1
ATOM 715 O O . VAL A 1 93 ? -7.894 -17.791 5.516 1.00 55.06 93 VAL A O 1
ATOM 718 N N . ASP A 1 94 ? -9.499 -16.231 5.482 1.00 47.09 94 ASP A N 1
ATOM 719 C CA . ASP A 1 94 ? -10.128 -16.714 6.714 1.00 47.09 94 ASP A CA 1
ATOM 720 C C . ASP A 1 94 ? -10.819 -18.051 6.396 1.00 47.09 94 ASP A C 1
ATOM 722 O O . ASP A 1 94 ? -11.550 -18.151 5.410 1.00 47.09 94 ASP A O 1
ATOM 726 N N . THR A 1 95 ? -10.582 -19.098 7.184 1.00 41.03 95 THR A N 1
ATOM 727 C CA . THR A 1 95 ? -11.101 -20.453 6.923 1.00 41.03 95 THR A CA 1
ATOM 728 C C . THR A 1 95 ? -12.632 -20.529 6.949 1.00 41.03 95 THR A C 1
ATOM 730 O O . THR A 1 95 ? -13.197 -21.492 6.433 1.00 41.03 95 THR A O 1
ATOM 733 N N . ASN A 1 96 ? -13.305 -19.495 7.466 1.00 37.41 96 ASN A N 1
ATOM 734 C CA . ASN A 1 96 ? -14.764 -19.355 7.472 1.00 37.41 96 ASN A CA 1
ATOM 735 C C . ASN A 1 96 ? -15.327 -18.442 6.370 1.00 37.41 96 ASN A C 1
ATOM 737 O O . ASN A 1 96 ? -16.543 -18.293 6.254 1.00 37.41 96 ASN A O 1
ATOM 741 N N . LEU A 1 97 ? -14.474 -17.841 5.540 1.00 36.16 97 LEU A N 1
ATOM 742 C CA . LEU A 1 97 ? -14.886 -17.004 4.420 1.00 36.16 97 LEU A CA 1
ATOM 743 C C . LEU A 1 97 ? -14.325 -17.626 3.143 1.00 36.16 97 LEU A C 1
ATOM 745 O O . LEU A 1 97 ? -13.128 -17.556 2.879 1.00 36.16 97 LEU A O 1
ATOM 749 N N . THR A 1 98 ? -15.201 -18.233 2.332 1.00 36.25 98 THR A N 1
ATOM 750 C CA . THR A 1 98 ? -14.915 -18.607 0.933 1.00 36.25 98 THR A CA 1
ATOM 751 C C . THR A 1 98 ? -13.994 -17.573 0.303 1.00 36.25 98 THR A C 1
ATOM 753 O O . THR A 1 98 ? -14.324 -16.390 0.429 1.00 36.25 98 THR A O 1
ATOM 756 N N . LYS A 1 99 ? -12.887 -18.001 -0.349 1.00 40.06 99 LYS A N 1
ATOM 757 C CA . LYS A 1 99 ? -11.981 -17.134 -1.138 1.00 40.06 99 LYS A CA 1
ATOM 758 C C . LYS A 1 99 ? -12.812 -15.980 -1.683 1.00 40.06 99 LYS A C 1
ATOM 760 O O . LYS A 1 99 ? -13.671 -16.232 -2.529 1.00 40.06 99 LYS A O 1
ATOM 765 N N . ARG A 1 100 ? -12.655 -14.768 -1.129 1.00 44.38 100 ARG A N 1
ATOM 766 C CA . ARG A 1 100 ? -13.459 -13.609 -1.540 1.00 44.38 100 ARG A CA 1
ATOM 767 C C . ARG A 1 100 ? -13.060 -13.325 -2.983 1.00 44.38 100 ARG A C 1
ATOM 769 O O . ARG A 1 100 ? -12.052 -12.673 -3.228 1.00 44.38 100 ARG A O 1
ATOM 776 N N . ALA A 1 101 ? -13.775 -13.945 -3.917 1.00 35.91 101 ALA A N 1
ATOM 777 C CA . ALA A 1 101 ? -13.333 -14.149 -5.284 1.00 35.91 101 ALA A CA 1
ATOM 778 C C . ALA A 1 101 ? -12.893 -12.829 -5.933 1.00 35.91 101 ALA A C 1
ATOM 780 O O . ALA A 1 101 ? -13.485 -11.769 -5.702 1.00 35.91 101 ALA A O 1
ATOM 781 N N . GLY A 1 102 ? -11.832 -12.924 -6.731 1.00 49.75 102 GLY A N 1
ATOM 782 C CA . GLY A 1 102 ? -11.175 -11.807 -7.394 1.00 49.75 102 GLY A CA 1
ATOM 783 C C . GLY A 1 102 ? -9.832 -11.503 -6.741 1.00 49.75 102 GLY A C 1
ATOM 784 O O . GLY A 1 102 ? -9.787 -10.901 -5.674 1.00 49.75 102 GLY A O 1
ATOM 785 N N . ASN A 1 103 ? -8.744 -11.913 -7.389 1.00 66.19 103 ASN A N 1
ATOM 786 C CA . ASN A 1 103 ? -7.383 -11.559 -6.994 1.00 66.19 103 ASN A CA 1
ATOM 787 C C . ASN A 1 103 ? -7.254 -10.030 -7.063 1.00 66.19 103 ASN A C 1
ATOM 789 O O . ASN A 1 103 ? -7.196 -9.453 -8.153 1.00 66.19 103 ASN A O 1
ATOM 793 N N . ARG A 1 104 ? -7.331 -9.372 -5.904 1.00 78.56 104 ARG A N 1
ATOM 794 C CA . ARG A 1 104 ? -7.128 -7.929 -5.761 1.00 78.56 104 ARG A CA 1
ATOM 795 C C . ARG A 1 104 ? -5.711 -7.703 -5.314 1.00 78.56 104 ARG A C 1
ATOM 797 O O . ARG A 1 104 ? -5.240 -8.392 -4.410 1.00 78.56 104 ARG A O 1
ATOM 804 N N . VAL A 1 105 ? -5.065 -6.743 -5.950 1.00 84.88 105 VAL A N 1
ATOM 805 C CA . VAL A 1 105 ? -3.660 -6.444 -5.717 1.00 84.88 105 VAL A CA 1
ATOM 806 C C . VAL A 1 105 ? -3.522 -4.955 -5.516 1.00 84.88 105 VAL A C 1
ATOM 808 O O . VAL A 1 105 ? -4.077 -4.166 -6.277 1.00 84.88 105 VAL A O 1
ATOM 811 N N . ILE A 1 106 ? -2.768 -4.581 -4.496 1.00 89.62 106 ILE A N 1
ATOM 812 C CA . ILE A 1 106 ? -2.193 -3.248 -4.392 1.00 89.62 106 ILE A CA 1
ATOM 813 C C . ILE A 1 106 ? -0.680 -3.367 -4.429 1.00 89.62 106 ILE A C 1
ATOM 815 O O . ILE A 1 106 ? -0.109 -4.349 -3.953 1.00 89.62 106 ILE A O 1
ATOM 819 N N . GLY A 1 107 ? -0.028 -2.391 -5.040 1.00 90.56 107 GLY A N 1
ATOM 820 C CA . GLY A 1 107 ? 1.417 -2.359 -5.194 1.00 90.56 107 GLY A CA 1
ATOM 821 C C . GLY A 1 107 ? 1.965 -0.970 -4.928 1.00 90.56 107 GLY A C 1
ATOM 822 O O . GLY A 1 107 ? 1.334 0.025 -5.272 1.00 90.56 107 GLY A O 1
ATOM 823 N N . ALA A 1 108 ? 3.149 -0.916 -4.337 1.00 92.81 108 ALA A N 1
ATOM 824 C CA . ALA A 1 108 ? 3.916 0.292 -4.093 1.00 92.81 108 ALA A CA 1
ATOM 825 C C . ALA A 1 108 ? 5.241 0.194 -4.855 1.00 92.81 108 ALA A C 1
ATOM 827 O O . ALA A 1 108 ? 5.940 -0.816 -4.744 1.00 92.81 108 ALA A O 1
ATOM 828 N N . PHE A 1 109 ? 5.588 1.231 -5.616 1.00 93.00 109 PHE A N 1
ATOM 829 C CA . PHE A 1 109 ? 6.735 1.223 -6.526 1.00 93.00 109 PHE A CA 1
ATOM 830 C C . PHE A 1 109 ? 7.648 2.414 -6.275 1.00 93.00 109 PHE A C 1
ATOM 832 O O . PHE A 1 109 ? 7.178 3.530 -6.064 1.00 93.00 109 PHE A O 1
ATOM 839 N N . GLY A 1 110 ? 8.958 2.185 -6.331 1.00 92.56 110 GLY A N 1
ATOM 840 C CA . GLY A 1 110 ? 9.975 3.221 -6.153 1.00 92.56 110 GLY A CA 1
ATOM 841 C C . GLY A 1 110 ? 10.118 4.163 -7.349 1.00 92.56 110 GLY A C 1
ATOM 842 O O . GLY A 1 110 ? 10.701 5.231 -7.199 1.00 92.56 110 GLY A O 1
ATOM 843 N N . GLY A 1 111 ? 9.593 3.798 -8.522 1.00 91.75 111 GLY A N 1
ATOM 844 C CA . GLY A 1 111 ? 9.559 4.649 -9.712 1.00 91.75 111 GLY A CA 1
ATOM 845 C C . GLY A 1 111 ? 8.166 5.186 -10.043 1.00 91.75 111 GLY A C 1
ATOM 846 O O . GLY A 1 111 ? 7.156 4.746 -9.491 1.00 91.75 111 GLY A O 1
ATOM 847 N N . TYR A 1 112 ? 8.113 6.139 -10.972 1.00 93.25 112 TYR A N 1
ATOM 848 C CA . TYR A 1 112 ? 6.860 6.618 -11.558 1.00 93.25 112 TYR A CA 1
ATOM 849 C C . TYR A 1 112 ? 6.317 5.623 -12.588 1.00 93.25 112 TYR A C 1
ATOM 851 O O . TYR A 1 112 ? 7.087 4.986 -13.301 1.00 93.25 112 TYR A O 1
ATOM 859 N N . ASN A 1 113 ? 4.992 5.561 -12.715 1.00 92.12 113 ASN A N 1
ATOM 860 C CA . ASN A 1 113 ? 4.248 4.701 -13.639 1.00 92.12 113 ASN A CA 1
ATOM 861 C C . ASN A 1 113 ? 4.370 3.197 -13.335 1.00 92.12 113 ASN A C 1
ATOM 863 O O . ASN A 1 113 ? 4.292 2.376 -14.245 1.00 92.12 113 ASN A O 1
ATOM 867 N N . CYS A 1 114 ? 4.534 2.846 -12.056 1.00 90.31 114 CYS A N 1
ATOM 868 C CA . CYS A 1 114 ? 4.583 1.476 -11.546 1.00 90.31 114 CYS A CA 1
ATOM 869 C C . CYS A 1 114 ? 5.557 0.553 -12.309 1.00 90.31 114 CYS A C 1
ATOM 871 O O . CYS A 1 114 ? 5.142 -0.510 -12.778 1.00 90.31 114 CYS A O 1
ATOM 873 N N . PRO A 1 115 ? 6.848 0.926 -12.451 1.00 89.75 115 PRO A N 1
ATOM 874 C CA . PRO A 1 115 ? 7.819 0.072 -13.120 1.00 89.75 115 PRO A CA 1
ATOM 875 C C . PRO A 1 115 ? 8.095 -1.155 -12.255 1.00 89.75 115 PRO A C 1
ATOM 877 O O . PRO A 1 115 ? 8.545 -1.019 -11.113 1.00 89.75 115 PRO A O 1
ATOM 880 N N . ILE A 1 116 ? 7.829 -2.343 -12.794 1.00 82.00 116 ILE A N 1
ATOM 881 C CA . ILE A 1 116 ? 7.913 -3.638 -12.101 1.00 82.00 116 ILE A CA 1
ATOM 882 C C . ILE A 1 116 ? 9.263 -3.837 -11.402 1.00 82.00 116 ILE A C 1
ATOM 884 O O . ILE A 1 116 ? 9.309 -4.302 -10.266 1.00 82.00 116 ILE A O 1
ATOM 888 N N . GLU A 1 117 ? 10.358 -3.424 -12.037 1.00 84.19 117 GLU A N 1
ATOM 889 C CA . GLU A 1 117 ? 11.721 -3.515 -11.512 1.00 84.19 117 GLU A CA 1
ATOM 890 C C . GLU A 1 117 ? 11.956 -2.694 -10.232 1.00 84.19 117 GLU A C 1
ATOM 892 O O . GLU A 1 117 ? 12.954 -2.891 -9.542 1.00 84.19 117 GLU A O 1
ATOM 897 N N . THR A 1 118 ? 11.036 -1.785 -9.899 1.00 87.56 118 THR A N 1
ATOM 898 C CA . THR A 1 118 ? 11.087 -0.931 -8.704 1.00 87.56 118 THR A CA 1
ATOM 899 C C . THR A 1 118 ? 10.043 -1.298 -7.655 1.00 87.56 118 THR A C 1
ATOM 901 O O . THR A 1 118 ? 9.772 -0.494 -6.761 1.00 87.56 118 THR A O 1
ATOM 904 N N . ILE A 1 119 ? 9.414 -2.471 -7.755 1.00 87.81 119 ILE A N 1
ATOM 905 C CA . ILE A 1 119 ? 8.407 -2.884 -6.781 1.00 87.81 119 ILE A CA 1
ATOM 906 C C . ILE A 1 119 ? 8.995 -2.915 -5.364 1.00 87.81 119 ILE A C 1
ATOM 908 O O . ILE A 1 119 ? 9.966 -3.608 -5.062 1.00 87.81 119 ILE A O 1
ATOM 912 N N . ILE A 1 120 ? 8.391 -2.129 -4.479 1.00 90.19 120 ILE A N 1
ATOM 913 C CA . ILE A 1 120 ? 8.747 -2.071 -3.064 1.00 90.19 120 ILE A CA 1
ATOM 914 C C . ILE A 1 120 ? 7.902 -3.087 -2.314 1.00 90.19 120 ILE A C 1
ATOM 916 O O . ILE A 1 120 ? 8.413 -3.874 -1.531 1.00 90.19 120 ILE A O 1
ATOM 920 N N . ALA A 1 121 ? 6.602 -3.090 -2.553 1.00 88.88 121 ALA A N 1
ATOM 921 C CA . ALA A 1 121 ? 5.681 -3.946 -1.835 1.00 88.88 121 ALA A CA 1
ATOM 922 C C . ALA A 1 121 ? 4.492 -4.275 -2.714 1.00 88.88 121 ALA A C 1
ATOM 924 O O . ALA A 1 121 ? 4.050 -3.440 -3.502 1.00 88.88 121 ALA A O 1
ATOM 925 N N . SER A 1 122 ? 3.925 -5.455 -2.512 1.00 88.31 122 SER A N 1
ATOM 926 C CA . SER A 1 122 ? 2.581 -5.753 -2.978 1.00 88.31 122 SER A CA 1
ATOM 927 C C . SER A 1 122 ? 1.774 -6.415 -1.877 1.00 88.31 122 SER A C 1
ATOM 929 O O . SER A 1 122 ? 2.332 -7.097 -1.023 1.00 88.31 122 SER A O 1
ATOM 931 N N . VAL A 1 123 ? 0.466 -6.194 -1.879 1.00 88.00 123 VAL A N 1
ATOM 932 C CA . VAL A 1 123 ? -0.472 -6.844 -0.971 1.00 88.00 123 VAL A CA 1
ATOM 933 C C . VAL A 1 123 ? -1.599 -7.436 -1.791 1.00 88.00 123 VAL A C 1
ATOM 935 O O . VAL A 1 123 ? -2.151 -6.773 -2.671 1.00 88.00 123 VAL A O 1
ATOM 938 N N . VAL A 1 124 ? -1.947 -8.679 -1.484 1.00 84.56 124 VAL A N 1
ATOM 939 C CA . VAL A 1 124 ? -3.002 -9.424 -2.166 1.00 84.56 124 VAL A CA 1
ATOM 940 C C . VAL A 1 124 ? -4.061 -9.912 -1.184 1.00 84.56 124 VAL A C 1
ATOM 942 O O . VAL A 1 124 ? -3.837 -9.964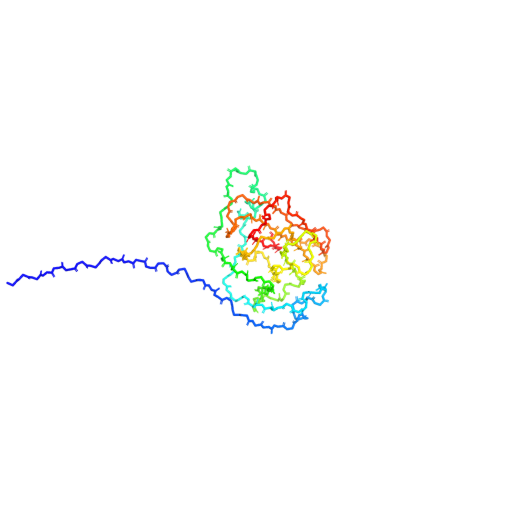 0.026 1.00 84.56 124 VAL A O 1
ATOM 945 N N . ASN A 1 125 ? -5.229 -10.273 -1.723 1.00 77.12 125 ASN A N 1
ATOM 946 C CA . ASN A 1 125 ? -6.333 -10.901 -0.982 1.00 77.12 125 ASN A CA 1
ATOM 947 C C . ASN A 1 125 ? -6.882 -10.068 0.189 1.00 77.12 125 ASN A C 1
ATOM 949 O O . ASN A 1 125 ? -7.361 -10.608 1.187 1.00 77.12 125 ASN A O 1
ATOM 953 N N . PHE A 1 126 ? -6.859 -8.742 0.059 1.00 78.62 126 PHE A N 1
ATOM 954 C CA . PHE A 1 126 ? -7.450 -7.846 1.047 1.00 78.62 126 PHE A CA 1
ATOM 955 C C . PHE A 1 126 ? -8.974 -7.715 0.887 1.00 78.62 126 PHE A C 1
ATOM 957 O O . PHE A 1 126 ? -9.532 -7.886 -0.201 1.00 78.62 126 PHE A O 1
ATOM 964 N N . GLY A 1 127 ? -9.646 -7.438 2.006 1.00 78.44 127 GLY A N 1
ATOM 965 C CA . GLY A 1 127 ? -11.090 -7.210 2.094 1.00 78.44 127 GLY A CA 1
ATOM 966 C C . GLY A 1 127 ? -11.375 -5.790 2.564 1.00 78.44 127 GLY A C 1
ATOM 967 O O . GLY A 1 127 ? -10.780 -4.847 2.043 1.00 78.44 127 GLY A O 1
ATOM 968 N N . CYS A 1 128 ? -12.230 -5.636 3.579 1.00 78.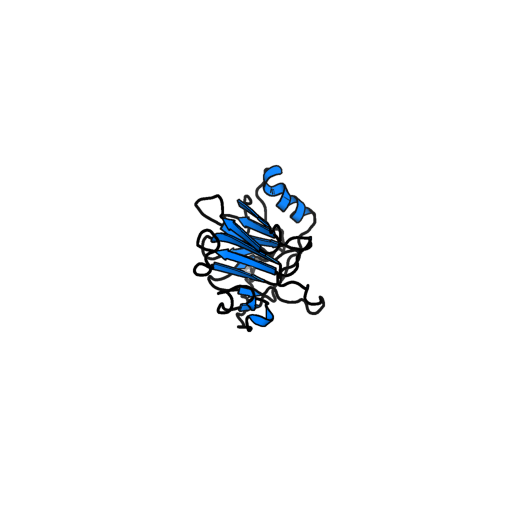56 128 CYS A N 1
ATOM 969 C CA . CYS A 1 128 ? -12.561 -4.325 4.132 1.00 78.56 128 CYS A CA 1
ATOM 970 C C . CYS A 1 128 ? -11.457 -3.774 5.060 1.00 78.56 128 CYS A C 1
ATOM 972 O O . CYS A 1 128 ? -11.680 -3.486 6.231 1.00 78.56 128 CYS A O 1
ATOM 974 N N . GLY A 1 129 ? -10.234 -3.689 4.533 1.00 78.69 129 GLY A N 1
ATOM 975 C CA . GLY A 1 129 ? -9.033 -3.278 5.250 1.00 78.69 129 GLY A CA 1
ATOM 976 C C . GLY A 1 129 ? -7.880 -4.270 5.091 1.00 78.69 129 GLY A C 1
ATOM 977 O O . GLY A 1 129 ? -8.069 -5.490 5.074 1.00 78.69 129 GLY A O 1
ATOM 978 N N . THR A 1 130 ? -6.664 -3.734 4.989 1.00 78.31 130 THR A N 1
ATOM 979 C CA . THR A 1 130 ? -5.398 -4.484 5.042 1.00 78.31 130 THR A CA 1
ATOM 980 C C . THR A 1 130 ? -4.740 -4.454 6.421 1.00 78.31 130 THR A C 1
ATOM 982 O O . THR A 1 130 ? -3.901 -5.299 6.717 1.00 78.31 130 THR A O 1
ATOM 985 N N . GLY A 1 131 ? -5.076 -3.458 7.248 1.00 86.19 131 GLY A N 1
ATOM 986 C CA . GLY A 1 131 ? -4.151 -2.911 8.243 1.00 86.19 131 GLY A CA 1
ATOM 987 C C . GLY A 1 131 ? -3.291 -1.791 7.658 1.00 86.19 131 GLY A C 1
ATOM 988 O O . GLY A 1 131 ? -3.290 -1.578 6.444 1.00 86.19 131 GLY A O 1
ATOM 989 N N . CYS A 1 132 ? -2.548 -1.082 8.505 1.00 91.69 132 CYS A N 1
ATOM 990 C CA . CYS A 1 132 ? -1.605 -0.083 8.026 1.00 91.69 132 CYS A CA 1
ATOM 991 C C . CYS A 1 132 ? -0.298 -0.751 7.596 1.00 91.69 132 CYS A C 1
ATOM 993 O O . CYS A 1 132 ? 0.459 -1.248 8.436 1.00 91.69 132 CYS A O 1
ATOM 995 N N . ILE A 1 133 ? -0.016 -0.725 6.295 1.00 93.19 133 ILE A N 1
ATOM 996 C CA . ILE A 1 133 ? 1.219 -1.263 5.735 1.00 93.19 133 ILE A CA 1
ATOM 997 C C . ILE A 1 133 ? 2.261 -0.154 5.687 1.00 93.19 133 ILE A C 1
ATOM 999 O O . ILE A 1 133 ? 2.032 0.875 5.057 1.00 93.19 133 ILE A O 1
ATOM 1003 N N . THR A 1 134 ? 3.418 -0.365 6.308 1.00 93.94 134 THR A N 1
ATOM 1004 C CA . THR A 1 134 ? 4.577 0.525 6.183 1.00 93.94 134 THR A CA 1
ATOM 1005 C C . THR A 1 134 ? 5.650 -0.138 5.341 1.00 93.94 134 THR A C 1
ATOM 1007 O O . THR A 1 134 ? 6.030 -1.286 5.578 1.00 93.94 134 THR A O 1
ATOM 1010 N N . VAL A 1 135 ? 6.187 0.627 4.396 1.00 91.12 135 VAL A N 1
ATOM 1011 C CA . VAL A 1 135 ? 7.302 0.219 3.548 1.00 91.12 135 VAL A CA 1
ATOM 1012 C C . VAL A 1 135 ? 8.613 0.865 3.998 1.00 91.12 135 VAL A C 1
ATOM 1014 O O . VAL A 1 135 ? 8.676 1.980 4.533 1.00 91.12 135 VAL A O 1
ATOM 1017 N N . ASN A 1 136 ? 9.704 0.135 3.789 1.00 85.19 136 ASN A N 1
ATOM 1018 C CA . ASN A 1 136 ? 11.047 0.545 4.202 1.00 85.19 136 ASN A CA 1
ATOM 1019 C C . ASN A 1 136 ? 11.672 1.640 3.310 1.00 85.19 136 ASN A C 1
ATOM 1021 O O . ASN A 1 136 ? 12.693 2.210 3.685 1.00 85.19 136 ASN A O 1
ATOM 1025 N N . SER A 1 137 ? 11.057 1.957 2.171 1.00 88.62 137 SER A N 1
ATOM 1026 C CA . SER A 1 137 ? 11.492 2.970 1.205 1.00 88.62 137 SER A CA 1
ATOM 1027 C C . SER A 1 137 ? 10.296 3.770 0.685 1.00 88.62 137 SER A C 1
ATOM 1029 O O . SER A 1 137 ? 9.158 3.317 0.787 1.00 88.62 137 SER A O 1
ATOM 1031 N N . ASN A 1 138 ? 10.542 4.979 0.176 1.00 91.00 138 ASN A N 1
ATOM 1032 C CA . ASN A 1 138 ? 9.472 5.825 -0.349 1.00 91.00 138 ASN A CA 1
ATOM 1033 C C . ASN A 1 138 ? 8.984 5.286 -1.698 1.00 91.00 138 ASN A C 1
ATOM 1035 O O . ASN A 1 138 ? 9.784 5.082 -2.610 1.00 91.00 138 ASN A O 1
ATOM 1039 N N . ALA A 1 139 ? 7.673 5.121 -1.831 1.00 93.94 139 ALA A N 1
ATOM 1040 C CA . ALA A 1 139 ? 7.024 4.761 -3.080 1.00 93.94 139 ALA A CA 1
ATOM 1041 C C . ALA A 1 139 ? 6.536 6.011 -3.825 1.00 93.94 139 ALA A C 1
ATOM 1043 O O . ALA A 1 139 ? 5.899 6.886 -3.240 1.00 93.94 139 ALA A O 1
ATOM 1044 N N . LEU A 1 140 ? 6.835 6.094 -5.119 1.00 95.69 140 LEU A N 1
ATOM 1045 C CA . LEU A 1 140 ? 6.480 7.211 -6.000 1.00 95.69 140 LEU A CA 1
ATOM 1046 C C . LEU A 1 140 ? 5.218 6.945 -6.825 1.00 95.69 140 LEU A C 1
ATOM 1048 O O . LEU A 1 140 ? 4.616 7.881 -7.353 1.00 95.69 140 LEU A O 1
ATOM 1052 N N . SER A 1 141 ? 4.798 5.686 -6.929 1.00 94.62 141 SER A N 1
ATOM 1053 C CA . SER A 1 141 ? 3.534 5.317 -7.560 1.00 94.62 141 SER A CA 1
ATOM 1054 C C . SER A 1 141 ? 2.884 4.116 -6.882 1.00 94.62 141 SER A C 1
ATOM 1056 O O . SER A 1 141 ? 3.545 3.311 -6.216 1.00 94.62 141 SER A O 1
ATOM 1058 N N . GLY A 1 142 ? 1.562 4.043 -7.013 1.00 93.56 142 GLY A N 1
ATOM 1059 C CA . GLY A 1 142 ? 0.736 2.961 -6.506 1.00 93.56 142 GLY A CA 1
ATOM 1060 C C . GLY A 1 142 ? -0.044 2.288 -7.626 1.00 93.56 142 GLY A C 1
ATOM 1061 O O . GLY A 1 142 ? -0.599 2.962 -8.491 1.00 93.56 142 GLY A O 1
ATOM 1062 N N . LEU A 1 143 ? -0.099 0.962 -7.585 1.00 91.06 143 LEU A N 1
ATOM 1063 C CA . LEU A 1 143 ? -0.905 0.128 -8.472 1.00 91.06 143 LEU A CA 1
ATOM 1064 C C . LEU A 1 143 ? -2.085 -0.411 -7.677 1.00 91.06 143 LEU A C 1
ATOM 1066 O O . LEU A 1 143 ? -1.891 -0.899 -6.566 1.00 91.06 143 LEU A O 1
ATOM 1070 N N . VAL A 1 144 ? -3.281 -0.362 -8.245 1.00 89.94 144 VAL A N 1
ATOM 1071 C CA . VAL A 1 144 ? -4.467 -1.016 -7.692 1.00 89.94 144 VAL A CA 1
ATOM 1072 C C . VAL A 1 144 ? -5.074 -1.871 -8.791 1.00 89.94 144 VAL A C 1
ATOM 1074 O O . VAL A 1 144 ? -5.170 -1.429 -9.934 1.00 89.94 144 VAL A O 1
ATOM 1077 N N . ILE A 1 145 ? -5.441 -3.111 -8.472 1.00 84.75 145 ILE A N 1
ATOM 1078 C CA . ILE A 1 145 ? -5.975 -4.068 -9.438 1.00 84.75 145 ILE A CA 1
ATOM 1079 C C . ILE A 1 145 ? -7.121 -4.879 -8.845 1.00 84.75 145 ILE A C 1
ATOM 1081 O O . ILE A 1 145 ? -7.064 -5.319 -7.696 1.00 84.75 145 ILE A O 1
ATOM 1085 N N . GLN A 1 146 ? -8.118 -5.159 -9.682 1.00 80.12 146 GLN A N 1
ATOM 1086 C CA . GLN A 1 146 ? -9.116 -6.200 -9.498 1.00 80.12 146 GLN A CA 1
ATOM 1087 C C . GLN A 1 146 ? -9.170 -7.149 -10.696 1.00 80.12 146 GLN A C 1
ATOM 1089 O O . GLN A 1 146 ? -9.145 -6.749 -11.859 1.00 80.12 146 GLN A O 1
ATOM 1094 N N . GLN A 1 147 ? -9.308 -8.440 -10.407 1.00 72.12 147 GLN A N 1
ATOM 1095 C CA . GLN A 1 147 ? -9.513 -9.455 -11.437 1.00 72.12 147 GLN A CA 1
ATOM 1096 C C . GLN A 1 147 ? -10.909 -9.395 -12.082 1.00 72.12 147 GLN A C 1
ATOM 1098 O O . GLN A 1 147 ? -11.047 -9.693 -13.269 1.00 72.12 147 GLN A O 1
ATOM 1103 N N . ILE A 1 148 ? -11.945 -9.108 -11.290 1.00 71.94 148 ILE A N 1
ATOM 1104 C CA . ILE A 1 148 ? -13.347 -9.100 -11.727 1.00 71.94 148 ILE A CA 1
ATOM 1105 C C . ILE A 1 148 ? -13.798 -7.646 -11.796 1.00 71.94 148 ILE A C 1
ATOM 1107 O O . ILE A 1 148 ? -13.567 -6.899 -10.852 1.00 71.94 148 ILE A O 1
ATOM 1111 N N . HIS A 1 149 ? -14.435 -7.261 -12.901 1.00 72.12 149 HIS A N 1
ATOM 1112 C CA . HIS A 1 149 ? -15.013 -5.929 -13.037 1.00 72.12 149 HIS A CA 1
ATOM 1113 C C . HIS A 1 149 ? -16.233 -5.758 -12.142 1.00 72.12 149 HIS A C 1
ATOM 1115 O O . HIS A 1 149 ? -17.067 -6.661 -12.044 1.00 72.12 149 HIS A O 1
ATOM 1121 N N . GLY A 1 150 ? -16.390 -4.551 -11.614 1.00 69.94 150 GLY A N 1
ATOM 1122 C CA . GLY A 1 150 ? -17.622 -4.106 -10.985 1.00 69.94 150 GLY A CA 1
ATOM 1123 C C . GLY A 1 150 ? -17.396 -3.487 -9.618 1.00 69.94 150 GLY A C 1
ATOM 1124 O O . GLY A 1 150 ? -16.351 -3.654 -8.997 1.00 69.94 150 GLY A O 1
ATOM 1125 N N . ASN A 1 151 ? -18.416 -2.767 -9.164 1.00 72.62 151 ASN A N 1
ATOM 1126 C CA . ASN A 1 151 ? -18.427 -2.171 -7.841 1.00 72.62 151 ASN A CA 1
ATOM 1127 C C . ASN A 1 151 ? -18.649 -3.231 -6.749 1.00 72.62 151 ASN A C 1
ATOM 1129 O O . ASN A 1 151 ? -19.367 -4.209 -6.985 1.00 72.62 151 ASN A O 1
ATOM 1133 N N . PRO A 1 152 ? -18.113 -3.009 -5.538 1.00 77.12 152 PRO A N 1
ATOM 1134 C CA . PRO A 1 152 ? -17.242 -1.888 -5.162 1.00 77.12 152 PRO A CA 1
ATOM 1135 C C . PRO A 1 152 ? -15.831 -2.041 -5.741 1.00 77.12 152 PRO A C 1
ATOM 1137 O O . PRO A 1 152 ? -15.364 -3.158 -5.940 1.00 77.12 152 PRO A O 1
ATOM 1140 N N . TYR A 1 153 ? -15.148 -0.929 -6.006 1.00 83.62 153 TYR A N 1
ATOM 1141 C CA . TYR A 1 153 ? -13.776 -0.946 -6.514 1.00 83.62 153 TYR A CA 1
ATOM 1142 C C . TYR A 1 153 ? -12.755 -0.999 -5.379 1.00 83.62 153 TYR A C 1
ATOM 1144 O O . TYR A 1 153 ? -12.983 -0.389 -4.335 1.00 83.62 153 TYR A O 1
ATOM 1152 N N . PRO A 1 154 ? -11.649 -1.756 -5.524 1.00 85.81 154 PRO A N 1
ATOM 1153 C CA . PRO A 1 154 ? -10.574 -1.701 -4.549 1.00 85.81 154 PRO A CA 1
ATOM 1154 C C . PRO A 1 154 ? -9.918 -0.329 -4.585 1.00 85.81 154 PRO A C 1
ATOM 1156 O O . PRO A 1 154 ? -9.759 0.277 -5.649 1.00 85.81 154 PRO A O 1
ATOM 1159 N N . THR A 1 155 ? -9.493 0.117 -3.416 1.00 89.06 155 THR A N 1
ATOM 1160 C CA . THR A 1 155 ? -8.857 1.413 -3.234 1.00 89.06 155 THR A CA 1
ATOM 1161 C C . THR A 1 155 ? -7.681 1.308 -2.277 1.00 89.06 155 THR A C 1
ATOM 1163 O O . THR A 1 155 ? -7.580 0.382 -1.469 1.00 89.06 155 THR A O 1
ATOM 1166 N N . MET A 1 156 ? -6.776 2.273 -2.388 1.00 91.62 156 MET A N 1
ATOM 1167 C CA . MET A 1 156 ? -5.614 2.438 -1.533 1.00 91.62 156 MET A CA 1
ATOM 1168 C C . MET A 1 156 ? -5.467 3.911 -1.166 1.00 91.62 156 MET A C 1
ATOM 1170 O O . MET A 1 156 ? -5.274 4.751 -2.040 1.00 91.62 156 MET A O 1
ATOM 1174 N N . ASP A 1 157 ? -5.518 4.226 0.123 1.00 92.31 157 ASP A N 1
ATOM 1175 C CA . ASP A 1 157 ? -5.110 5.539 0.624 1.00 92.31 157 ASP A CA 1
ATOM 1176 C C . ASP A 1 157 ? -3.642 5.481 1.057 1.00 92.31 157 ASP A C 1
ATOM 1178 O O . ASP A 1 157 ? -3.182 4.458 1.575 1.00 92.31 157 ASP A O 1
ATOM 1182 N N . VAL A 1 158 ? -2.895 6.564 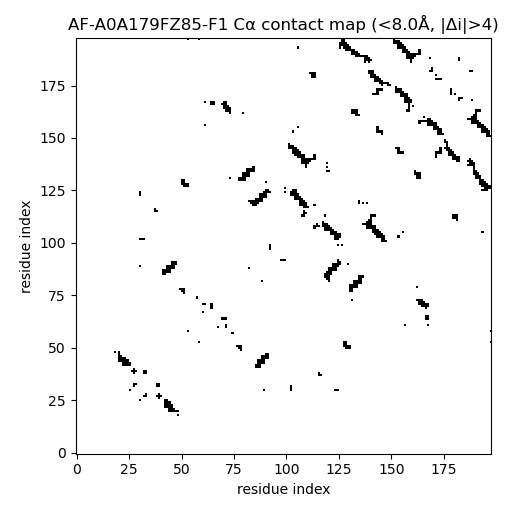0.824 1.00 93.31 158 VAL A N 1
ATOM 1183 C CA . VAL A 1 158 ? -1.450 6.619 1.088 1.00 93.31 158 VAL A CA 1
ATOM 1184 C C . VAL A 1 158 ? -1.048 7.815 1.948 1.00 93.31 158 VAL A C 1
ATOM 1186 O O . VAL A 1 158 ? -1.656 8.884 1.877 1.00 93.31 158 VAL A O 1
ATOM 1189 N N . TRP A 1 159 ? 0.023 7.651 2.729 1.00 92.81 159 TRP A N 1
ATOM 1190 C CA . TRP A 1 159 ? 0.578 8.661 3.635 1.00 92.81 159 TRP A CA 1
ATOM 1191 C C . TRP A 1 159 ? 2.090 8.811 3.453 1.00 92.81 159 TRP A C 1
ATOM 1193 O O . TRP A 1 159 ? 2.821 7.830 3.294 1.00 92.81 159 TRP A O 1
ATOM 1203 N N . ALA A 1 160 ? 2.584 10.049 3.545 1.00 92.06 160 ALA A N 1
ATOM 1204 C CA . ALA A 1 160 ? 4.022 10.341 3.511 1.00 92.06 160 ALA A CA 1
ATOM 1205 C C . ALA A 1 160 ? 4.765 9.787 4.742 1.00 92.06 160 ALA A C 1
ATOM 1207 O O . ALA A 1 160 ? 5.932 9.404 4.657 1.00 92.06 160 ALA A O 1
ATOM 1208 N N . SER A 1 161 ? 4.081 9.720 5.885 1.00 90.12 161 SER A N 1
ATOM 1209 C CA . SER A 1 161 ? 4.632 9.196 7.134 1.00 90.12 161 SER A CA 1
ATOM 1210 C C . SER A 1 161 ? 4.489 7.673 7.224 1.00 90.12 161 SER A C 1
ATOM 1212 O O . SER A 1 161 ? 3.574 7.103 6.628 1.00 90.12 161 SER A O 1
ATOM 1214 N N . PRO A 1 162 ? 5.348 6.988 7.997 1.00 90.31 162 PRO A N 1
ATOM 1215 C CA . PRO A 1 162 ? 5.090 5.619 8.440 1.00 90.31 162 PRO A CA 1
ATOM 1216 C C . PRO A 1 162 ? 3.803 5.515 9.271 1.00 90.31 162 PRO A C 1
ATOM 1218 O O . PRO A 1 162 ? 3.342 6.510 9.833 1.00 90.31 162 PRO A O 1
ATOM 1221 N N . ARG A 1 163 ? 3.284 4.292 9.431 1.00 91.06 163 ARG A N 1
ATOM 1222 C CA . ARG A 1 163 ? 2.161 3.965 10.334 1.00 91.06 163 ARG A CA 1
ATOM 1223 C C . ARG A 1 163 ? 0.833 4.659 10.011 1.00 91.06 163 ARG A C 1
ATOM 1225 O O . ARG A 1 163 ? -0.015 4.747 10.893 1.00 91.06 163 ARG A O 1
ATOM 1232 N N . CYS A 1 164 ? 0.645 5.118 8.772 1.00 90.94 164 CYS A N 1
ATOM 1233 C CA . CYS A 1 164 ? -0.590 5.738 8.294 1.00 90.94 164 CYS A CA 1
ATOM 1234 C C . CYS A 1 164 ? -1.015 6.849 9.252 1.00 90.94 164 CYS A C 1
ATOM 1236 O O . CYS A 1 164 ? -2.089 6.804 9.840 1.00 90.94 164 CYS A O 1
ATOM 1238 N N . GLN A 1 165 ? -0.097 7.780 9.515 1.00 87.12 165 GLN A N 1
ATOM 1239 C CA . GLN A 1 165 ? -0.302 8.894 10.437 1.00 87.12 165 GLN A CA 1
ATOM 1240 C C . GLN A 1 165 ? -0.204 10.220 9.699 1.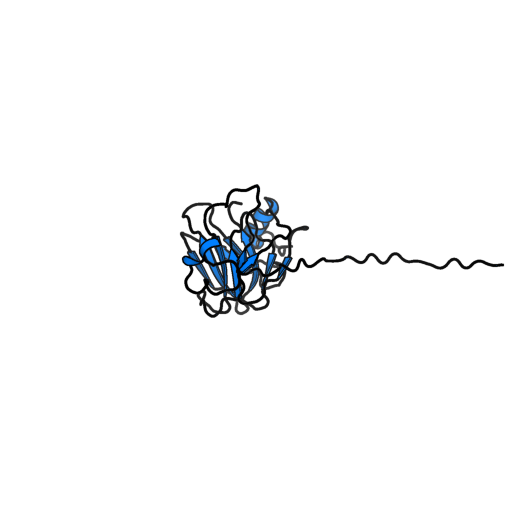00 87.12 165 GLN A C 1
ATOM 1242 O O . GLN A 1 165 ? 0.615 10.377 8.788 1.00 87.12 165 GLN A O 1
ATOM 1247 N N . GLY A 1 166 ? -0.965 11.201 10.175 1.00 84.50 166 GLY A N 1
ATOM 1248 C CA . GLY A 1 166 ? -0.944 12.540 9.607 1.00 84.50 166 GLY A CA 1
ATOM 1249 C C . GLY A 1 166 ? -1.931 12.681 8.459 1.00 84.50 166 GLY A C 1
ATOM 1250 O O . GLY A 1 166 ? -2.872 11.900 8.321 1.00 84.50 166 GLY A O 1
ATOM 1251 N N . ASP A 1 167 ? -1.705 13.687 7.628 1.00 84.00 167 ASP A N 1
ATOM 1252 C CA . ASP A 1 167 ? -2.591 13.965 6.507 1.00 84.00 167 ASP A CA 1
ATOM 1253 C C . ASP A 1 167 ? -2.461 12.878 5.442 1.00 84.00 167 ASP A C 1
ATOM 1255 O O . ASP A 1 167 ? -1.354 12.459 5.074 1.00 84.00 167 ASP A O 1
ATOM 1259 N N . ARG A 1 168 ? -3.612 12.428 4.932 1.00 87.56 168 ARG A N 1
ATOM 1260 C CA . ARG A 1 168 ? -3.637 11.556 3.762 1.00 87.56 168 ARG A CA 1
ATOM 1261 C C . ARG A 1 168 ? -2.994 12.306 2.604 1.00 87.56 168 ARG A C 1
ATOM 1263 O O . ARG A 1 168 ? -3.397 13.415 2.269 1.00 87.56 168 ARG A O 1
ATOM 1270 N N . LEU A 1 169 ? -2.028 11.662 1.964 1.00 88.56 169 LEU A N 1
ATOM 1271 C CA . LEU A 1 169 ? -1.328 12.232 0.827 1.00 88.56 169 LEU A CA 1
ATOM 1272 C C . LEU A 1 169 ? -2.160 12.131 -0.453 1.00 88.56 169 LEU A C 1
ATOM 1274 O O . LEU A 1 169 ? -2.270 13.104 -1.192 1.00 88.56 169 LEU A O 1
ATOM 1278 N N . GLN A 1 170 ? -2.718 10.951 -0.732 1.00 90.31 170 GLN A N 1
ATOM 1279 C CA . GLN A 1 170 ? -3.496 10.709 -1.945 1.00 90.31 170 GLN A CA 1
ATOM 1280 C C . GLN A 1 170 ? -4.397 9.477 -1.789 1.00 90.31 170 GLN A C 1
ATOM 1282 O O . GLN A 1 170 ? -4.120 8.596 -0.975 1.00 90.31 170 GLN A O 1
ATOM 1287 N N . HIS A 1 171 ? -5.459 9.433 -2.591 1.00 90.44 171 HIS A N 1
ATOM 1288 C CA . HIS A 1 171 ? -6.326 8.274 -2.774 1.00 90.44 171 HIS A CA 1
ATOM 1289 C C . HIS A 1 171 ? -6.067 7.657 -4.149 1.00 90.44 171 HIS A C 1
ATOM 1291 O O . HIS A 1 171 ? -6.003 8.381 -5.147 1.00 90.44 171 HIS A O 1
ATOM 1297 N N . PHE A 1 172 ? -5.948 6.335 -4.210 1.00 90.94 172 PHE A N 1
ATOM 1298 C CA . PHE A 1 172 ? -5.845 5.564 -5.442 1.00 90.94 172 PHE A CA 1
ATOM 1299 C C . PHE A 1 172 ? -7.026 4.601 -5.544 1.00 90.94 172 PHE A C 1
ATOM 1301 O O . PHE A 1 172 ? -7.339 3.886 -4.597 1.00 90.94 172 PHE A O 1
ATOM 1308 N N . GLY A 1 173 ? -7.641 4.538 -6.717 1.00 87.00 173 GLY A N 1
ATOM 1309 C CA . GLY A 1 173 ? -8.717 3.603 -7.032 1.00 87.00 173 GLY A CA 1
ATOM 1310 C C . GLY A 1 173 ? -8.609 3.145 -8.476 1.00 87.00 173 GLY A C 1
ATOM 1311 O O . GLY A 1 173 ? -7.782 3.663 -9.227 1.00 87.00 173 GLY A O 1
ATOM 1312 N N . VAL A 1 174 ? -9.422 2.166 -8.859 1.00 83.44 174 VAL A N 1
ATOM 1313 C CA . VAL A 1 174 ? -9.518 1.670 -10.238 1.00 83.44 174 VAL A CA 1
ATOM 1314 C C . VAL A 1 174 ? -10.824 2.118 -10.876 1.00 83.44 174 VAL A C 1
ATOM 1316 O O . VAL A 1 174 ? -11.861 2.098 -10.223 1.00 83.44 174 VAL A O 1
ATOM 1319 N N . ASP A 1 175 ? -10.779 2.434 -12.168 1.00 71.31 175 ASP A N 1
ATOM 1320 C CA . ASP A 1 175 ? -11.986 2.729 -12.953 1.00 71.31 175 ASP A CA 1
ATOM 1321 C C . ASP A 1 175 ? -12.517 1.493 -13.699 1.00 71.31 175 ASP A C 1
ATOM 1323 O O . ASP A 1 175 ? -13.648 1.494 -14.181 1.00 71.31 175 ASP A O 1
ATOM 1327 N N . ASP A 1 176 ? -11.701 0.435 -13.808 1.00 78.12 176 ASP A N 1
ATOM 1328 C CA . ASP A 1 176 ? -12.059 -0.777 -14.547 1.00 78.12 176 ASP A CA 1
ATOM 1329 C C . ASP A 1 176 ? -11.391 -2.050 -14.007 1.00 78.12 176 ASP A C 1
ATOM 1331 O O . ASP A 1 176 ? -11.982 -2.768 -13.210 1.00 78.12 176 ASP A O 1
ATOM 1335 N N . ARG A 1 177 ? -10.152 -2.357 -14.405 1.00 78.69 177 ARG A N 1
ATOM 1336 C CA . ARG A 1 177 ? -9.405 -3.518 -13.880 1.00 78.69 177 ARG A CA 1
ATOM 1337 C C . ARG A 1 177 ? -8.173 -3.131 -13.107 1.00 78.69 177 ARG A C 1
ATOM 1339 O O . ARG A 1 177 ? -7.896 -3.744 -12.088 1.00 78.69 177 ARG A O 1
ATOM 1346 N N . ALA A 1 178 ? -7.429 -2.154 -13.596 1.00 83.62 178 ALA A N 1
ATOM 1347 C CA . ALA A 1 178 ? -6.171 -1.746 -13.011 1.00 83.62 178 ALA A CA 1
ATOM 1348 C C . ALA A 1 178 ? -5.986 -0.244 -13.177 1.00 83.62 178 ALA A C 1
ATOM 1350 O O . ALA A 1 178 ? -6.411 0.332 -14.178 1.00 83.62 178 ALA A O 1
ATOM 1351 N N . SER A 1 179 ? -5.313 0.368 -12.218 1.00 88.75 179 SER A N 1
ATOM 1352 C CA . SER A 1 179 ? -4.836 1.738 -12.311 1.00 88.75 179 SER A CA 1
ATOM 1353 C C . SER A 1 179 ? -3.441 1.816 -11.716 1.00 88.75 179 SER A C 1
ATOM 1355 O O . SER A 1 179 ? -3.145 1.197 -10.695 1.00 88.75 179 SER A O 1
ATOM 1357 N N . CYS A 1 180 ? -2.577 2.577 -12.376 1.00 91.06 180 CYS A N 1
ATOM 1358 C CA . CYS A 1 180 ? -1.315 3.007 -11.809 1.00 91.06 180 CYS A CA 1
ATOM 1359 C C . CYS A 1 180 ? -1.365 4.520 -11.645 1.00 91.06 180 CYS A C 1
ATOM 1361 O O . CYS A 1 180 ? -1.607 5.241 -12.614 1.00 91.06 180 CYS A O 1
ATOM 1363 N N . THR A 1 181 ? -1.106 4.991 -10.432 1.00 94.00 181 THR A N 1
ATOM 1364 C CA . THR A 1 181 ? -1.207 6.403 -10.084 1.00 94.00 181 THR A CA 1
ATOM 1365 C C . THR A 1 181 ? 0.108 6.884 -9.492 1.00 94.00 181 THR A C 1
ATOM 1367 O O . THR A 1 181 ? 0.616 6.315 -8.525 1.00 94.00 181 THR A O 1
ATOM 1370 N N . ASN A 1 182 ? 0.659 7.953 -10.065 1.00 94.69 182 ASN A N 1
ATOM 1371 C CA . ASN A 1 182 ? 1.809 8.648 -9.496 1.00 94.69 182 ASN A CA 1
ATOM 1372 C C . ASN A 1 182 ? 1.379 9.489 -8.295 1.00 94.69 182 ASN A C 1
ATOM 1374 O O . ASN A 1 182 ? 0.295 10.076 -8.271 1.00 94.69 182 ASN A O 1
ATOM 1378 N N . VAL A 1 183 ? 2.264 9.570 -7.311 1.00 92.38 183 VAL A N 1
ATOM 1379 C CA . VAL A 1 183 ? 2.105 10.465 -6.172 1.00 92.38 183 VAL A CA 1
ATOM 1380 C C . VAL A 1 183 ? 2.433 11.883 -6.624 1.00 92.38 183 VAL A C 1
ATOM 1382 O O . VAL A 1 183 ? 3.502 12.130 -7.175 1.00 92.38 183 VAL A O 1
ATOM 1385 N N . ASN A 1 184 ? 1.552 12.839 -6.341 1.00 79.81 184 ASN A N 1
ATOM 1386 C CA . ASN A 1 184 ? 1.730 14.239 -6.755 1.00 79.81 184 ASN A CA 1
ATOM 1387 C C . ASN A 1 184 ? 2.773 15.024 -5.923 1.00 79.81 184 ASN A C 1
ATOM 1389 O O . ASN A 1 184 ? 2.921 16.233 -6.089 1.00 79.81 184 ASN A O 1
ATOM 1393 N N . ASN A 1 185 ? 3.487 14.362 -5.009 1.00 74.44 185 ASN A N 1
ATOM 1394 C CA . ASN A 1 185 ? 4.430 14.956 -4.060 1.00 74.44 185 ASN A CA 1
ATOM 1395 C C . ASN A 1 185 ? 5.849 14.411 -4.297 1.00 74.44 185 ASN A C 1
ATOM 1397 O O . ASN A 1 185 ? 6.026 13.214 -4.516 1.00 74.44 185 ASN A O 1
ATOM 1401 N N . CYS A 1 186 ? 6.859 15.284 -4.210 1.00 70.06 186 CYS A N 1
ATOM 1402 C CA . CYS A 1 186 ? 8.261 14.967 -4.492 1.00 70.06 186 CYS A CA 1
ATOM 1403 C C . CYS A 1 186 ? 8.871 13.883 -3.588 1.00 70.06 186 CYS A C 1
ATOM 1405 O O . CYS A 1 186 ? 9.910 13.327 -3.935 1.00 70.06 186 CYS A O 1
ATOM 1407 N N . CYS A 1 187 ? 8.243 13.574 -2.450 1.00 83.38 187 CYS A N 1
ATOM 1408 C CA . CYS A 1 187 ? 8.779 12.635 -1.466 1.00 83.38 187 CYS A CA 1
ATOM 1409 C C . CYS A 1 187 ? 8.159 11.228 -1.511 1.00 83.38 187 CYS A C 1
ATOM 1411 O O . CYS A 1 187 ? 8.696 10.338 -0.854 1.00 83.38 187 CYS A O 1
ATOM 1413 N N . GLY A 1 188 ? 7.072 11.002 -2.258 1.00 92.00 188 GLY A N 1
ATOM 1414 C CA . GLY A 1 188 ? 6.362 9.715 -2.261 1.00 92.00 188 GLY A CA 1
ATOM 1415 C C . GLY A 1 188 ? 5.597 9.401 -0.964 1.00 92.00 188 GLY A C 1
ATOM 1416 O O . GLY A 1 188 ? 5.435 10.260 -0.095 1.00 92.00 188 GLY A O 1
ATOM 1417 N N . PHE A 1 189 ? 5.120 8.160 -0.829 1.00 94.38 189 PHE A N 1
ATOM 1418 C CA . PHE A 1 189 ? 4.473 7.638 0.383 1.00 94.38 189 PHE A CA 1
ATOM 1419 C C . PHE A 1 189 ? 5.321 6.570 1.082 1.00 94.38 189 PHE A C 1
ATOM 1421 O O . PHE A 1 189 ? 6.111 5.871 0.450 1.00 94.38 189 PHE A O 1
ATOM 1428 N N . ARG A 1 190 ? 5.140 6.433 2.401 1.00 93.88 190 ARG A N 1
ATOM 1429 C CA . ARG A 1 190 ? 5.797 5.413 3.240 1.00 93.88 190 ARG A CA 1
ATOM 1430 C C . ARG A 1 190 ? 4.840 4.419 3.867 1.00 93.88 190 ARG A C 1
ATOM 1432 O O . ARG A 1 190 ? 5.287 3.397 4.386 1.00 93.88 190 ARG A O 1
ATOM 1439 N N . SER A 1 191 ? 3.548 4.713 3.855 1.00 94.06 191 SER A N 1
ATOM 1440 C CA . SER A 1 191 ? 2.543 3.778 4.333 1.00 94.06 191 SER A CA 1
ATOM 1441 C C . SER A 1 191 ? 1.230 3.918 3.583 1.00 94.06 191 SER A C 1
ATOM 1443 O O . SER A 1 191 ? 0.984 4.935 2.929 1.00 94.06 191 SER A O 1
ATOM 1445 N N . PHE A 1 192 ? 0.420 2.866 3.638 1.00 93.81 192 PHE A N 1
ATOM 1446 C CA . PHE A 1 192 ? -0.849 2.791 2.935 1.00 93.81 192 PHE A CA 1
ATOM 1447 C C . PHE A 1 192 ? -1.836 1.837 3.609 1.00 93.81 192 PHE A C 1
ATOM 1449 O O . PHE A 1 192 ? -1.448 0.937 4.359 1.00 93.81 192 PHE A O 1
ATOM 1456 N N . ILE A 1 193 ? -3.117 2.032 3.299 1.00 92.00 193 ILE A N 1
ATOM 1457 C CA . ILE A 1 193 ? -4.222 1.151 3.684 1.00 92.00 193 ILE A CA 1
ATOM 1458 C C . ILE A 1 193 ? -4.974 0.791 2.410 1.00 92.00 193 ILE A C 1
ATOM 1460 O O . ILE A 1 193 ? -5.440 1.677 1.695 1.00 92.00 193 ILE A O 1
ATOM 1464 N N . GLY A 1 194 ? -5.094 -0.506 2.138 1.00 89.25 194 GLY A N 1
ATOM 1465 C CA . GLY A 1 194 ? -5.972 -1.033 1.102 1.00 89.25 194 GLY A CA 1
ATOM 1466 C C . GLY A 1 194 ? -7.325 -1.424 1.673 1.00 89.25 194 GLY A C 1
ATOM 1467 O O . GLY A 1 194 ? -7.402 -1.967 2.776 1.00 89.25 194 GLY A O 1
ATOM 1468 N N . TYR A 1 195 ? -8.394 -1.186 0.923 1.00 86.25 195 TYR A N 1
ATOM 1469 C CA . TYR A 1 195 ? -9.730 -1.629 1.305 1.00 86.25 195 TYR A CA 1
ATOM 1470 C C . TYR A 1 195 ? -10.618 -1.885 0.089 1.00 86.25 195 TYR A C 1
ATOM 1472 O O . TYR A 1 195 ? -10.423 -1.336 -0.994 1.00 86.25 195 TYR A O 1
ATOM 1480 N N . TRP A 1 196 ? -11.559 -2.807 0.262 1.00 82.06 196 TRP A N 1
ATOM 1481 C CA . TRP A 1 196 ? -12.501 -3.252 -0.752 1.00 82.06 196 TRP A CA 1
ATOM 1482 C C . TRP A 1 196 ? -13.747 -3.857 -0.102 1.00 82.06 196 TRP A C 1
ATOM 1484 O O . TRP A 1 196 ? -13.639 -4.629 0.853 1.00 82.06 196 TRP A O 1
ATOM 1494 N N . ASN A 1 197 ? -14.918 -3.579 -0.681 1.00 74.94 197 ASN A N 1
ATOM 1495 C CA . ASN A 1 197 ? -16.214 -4.039 -0.167 1.00 74.94 197 ASN A CA 1
ATOM 1496 C C . ASN A 1 197 ? -16.429 -3.658 1.303 1.00 74.94 197 ASN A C 1
ATOM 1498 O O . ASN A 1 197 ? -16.831 -4.475 2.133 1.00 74.94 197 ASN A O 1
ATOM 1502 N N . CYS A 1 198 ? -16.084 -2.396 1.542 1.00 66.12 198 CYS A N 1
ATOM 1503 C CA . CYS A 1 198 ? -16.490 -1.524 2.619 1.00 66.12 198 CYS A CA 1
ATOM 1504 C C . CYS A 1 198 ? -17.526 -0.550 2.043 1.00 66.12 198 CYS A C 1
ATOM 1506 O O . CYS A 1 198 ? -18.364 -0.114 2.847 1.00 66.12 198 CYS A O 1
#

Foldseek 3Di:
DDDDDDDDDDDPDPPPPPPDFDFDADQCVVLPCVVPPLLRPFGETEDPDFADAQDPVNVCCLVCLPPPPWKDDQDDRQDEAEDAFRYEYEPDDDPPDDQPDKWKKKWFFQDAPPDSVGTGYMYTSAANKDGKYFTPAFGFKMKIFTPDWDPPWKKKWFAQDGRSITGTQDIDTDPTGMDMDGRPDPRHGGIMMIYHPD

Mean predicted aligned error: 10.92 Å

Radius of gyration: 19.23 Å; Cα contacts (8 Å, |Δi|>4): 455; chains: 1; bounding box: 34×40×81 Å

Secondary structure (DSSP, 8-state):
--------------------PPP----TTTTTGGGSTT-TTSPEEE--S---PPPHHHHHHHHHTTTSSS-B-PPTTPPEEEE-TTEEEE----TTS---SS-EEEEEESSTT--GGGEEEEEES-BSB--EEEEEEEESEEEEEESS-SSSPPEEEEESSGGG-BSEEEEEE-SSSEEEEE-SSTT-EEEEEEE---

pLDDT: mean 73.67, std 18.56, range [34.84, 95.69]

Sequence (198 aa):
MANYMQKYGLILLLFITGVWAVAVTIPSNEVGLDKFPGMESLPVIKYDGPRYELTEEDKAELLHAHSTGGPWKMPAGMPHIELQAGNILDLGVDTNLTKRAGNRVIGAFGGYNCPIETIIASVVNFGCGTGCITVNSNALSGLVIQQIHGNPYPTMDVWASPRCQGDRLQHFGVDDRASCTNVNNCCGFRSFIGYWNC